Protein AF-A0A2E8GAV3-F1 (afdb_monomer)

pLDDT: mean 82.06, std 11.76, range [41.22, 96.62]

Secondary structure (DSSP, 8-state):
----HHHHHHHHHHHHHHHHHHHHHHHHH--HHHHHHHHHHHHHHHH-EEEEEEEEEEEETTEEEEEEEEEEE-TTTSTT---S--PPEEEEEEEEEEEE-HHHHHTT-EEEEEEEEETTEEEEEEEEEEEETTEEEEEEEEEEEEEEHHHHIIIIITT-TT---EEEEEEEEEEEEEEESS-GGG-EEEEEEEEEEEEEE-TTS--EEEEEEEEEEEE-TTS-EEEEEEEEEEGGG-EEEEEEEEEE--SSTTT-EEEEEEEEEE-HHHHHH-GGGGGT--STT--EEEEEEEETTEEEEEETTEE----

Sequence (311 aa):
MTWSLASLWRWGAYAFYAILIFGICVYVTFPSPQFHAWLIAEADRRFGVQIEAQALQSHTPLRFAIDKVTLSIDPARVPFSRMDTGSIRVVPIEHLSLELHSWPLLLGQYVLSTDINVFGGGVRGTLTAEKDGGQWRYHVDGESENIDLQSLEKGILASRAGGQVLTSGIGAIRFDLTWIGKDGRSGAGTVSVSLGDAIVNLSGLPSVAISELSANLTRDQQGWWRTDDLRVAGENDGFAATGQGRFLLDESLLSSMVNLSVSVTINDAVKRQYPQLEVFMPNIGEPVRLTVTGTLGRPIILINGVPILAS

Foldseek 3Di:
DDDPPVVVVVVVVVVVVVVVVVVVCCFVPQPLVVVVVVVQVVCCQPAVWRKDAPDWDDPGSFKIKGAFIWTWHQLVRHPLRPDVDRDTAIFTWGMWMKGWDPPVVVVQKTKIWIWTHGQNKIKTKIWIWHDDPNWIKIKIWIKIWFHFVQRVCVRPVVPDDPWDFRKGFGKMKTWIWMDIHDDSLQIWTKMKIWTAQIWTDTVPDDIFTWRIWIWIWTADRVSKTKTQFTWIATPPSQKIKGWIWIWRDGSDLQQIWIWIKMWMAGAPVNCVVCVVCCVLPVDHRHTWIWIWTGGPNDIFIDINNHTPDDD

Nearest PDB structures (foldseek):
  8iox-assembly5_I  TM=1.778E-01  e=6.819E-01  Escherichia coli
  5o68-assembly1_B  TM=2.468E-01  e=3.092E+00  Pseudomonas sp. UK4
  5o68-assembly4_J  TM=1.598E-01  e=9.371E+00  Pseudomonas sp. UK4
  5o68-assembly3_G  TM=1.338E-01  e=4.867E+00  Pseudomonas sp. UK4

Mean predicted aligned error: 9.99 Å

Structure (mmCIF, N/CA/C/O backbone):
data_AF-A0A2E8GAV3-F1
#
_entry.id   AF-A0A2E8GAV3-F1
#
loop_
_atom_site.group_PDB
_atom_site.id
_atom_site.type_symbol
_atom_site.label_atom_id
_atom_site.label_alt_id
_atom_site.label_comp_id
_atom_site.label_asym_id
_atom_site.label_entity_id
_atom_site.label_seq_id
_atom_site.pdbx_PDB_ins_code
_atom_site.Cartn_x
_atom_site.Cartn_y
_atom_site.Cartn_z
_atom_site.occupancy
_atom_site.B_iso_or_equiv
_atom_site.auth_seq_id
_atom_site.auth_comp_id
_atom_site.auth_asym_id
_atom_site.auth_atom_id
_atom_site.pdbx_PDB_model_num
ATOM 1 N N . MET A 1 1 ? 5.726 12.396 -63.185 1.00 51.03 1 MET A N 1
ATOM 2 C CA . MET A 1 1 ? 6.642 11.383 -62.616 1.00 51.03 1 MET A CA 1
ATOM 3 C C . MET A 1 1 ? 5.868 10.532 -61.619 1.00 51.03 1 MET A C 1
ATOM 5 O O . MET A 1 1 ? 5.718 10.927 -60.472 1.00 51.03 1 MET A O 1
ATOM 9 N N . THR A 1 2 ? 5.310 9.408 -62.061 1.00 57.25 2 THR A N 1
ATOM 10 C CA . THR A 1 2 ? 4.648 8.434 -61.182 1.00 57.25 2 THR A CA 1
ATOM 11 C C . THR A 1 2 ? 5.716 7.497 -60.633 1.00 57.25 2 THR A C 1
ATOM 13 O O . THR A 1 2 ? 6.251 6.669 -61.370 1.00 57.25 2 THR A O 1
ATOM 16 N N . TRP A 1 3 ? 6.081 7.661 -59.363 1.00 55.78 3 TRP A N 1
ATOM 17 C CA . TRP A 1 3 ? 6.941 6.696 -58.681 1.00 55.78 3 TRP A CA 1
ATOM 18 C C . TRP A 1 3 ? 6.225 5.344 -58.689 1.00 55.78 3 TRP A C 1
ATOM 20 O O . TRP A 1 3 ? 5.062 5.258 -58.296 1.00 55.78 3 TRP A O 1
ATOM 30 N N . SER A 1 4 ? 6.876 4.294 -59.197 1.00 74.44 4 SER A N 1
ATOM 31 C CA . SER A 1 4 ? 6.262 2.967 -59.223 1.00 74.44 4 SER A CA 1
ATOM 32 C C . SER A 1 4 ? 6.049 2.494 -57.783 1.00 74.44 4 SER A C 1
ATOM 34 O O . SER A 1 4 ? 6.956 2.605 -56.955 1.00 74.44 4 SER A O 1
ATOM 36 N N . LEU A 1 5 ? 4.869 1.954 -57.472 1.00 74.94 5 LEU A N 1
ATOM 37 C CA . LEU A 1 5 ? 4.543 1.370 -56.159 1.00 74.94 5 LEU A CA 1
ATOM 38 C C . LEU A 1 5 ? 5.621 0.385 -55.662 1.00 74.94 5 LEU A C 1
ATOM 40 O O . LEU A 1 5 ? 5.910 0.316 -54.471 1.00 74.94 5 LEU A O 1
ATOM 44 N N . ALA A 1 6 ? 6.289 -0.309 -56.588 1.00 74.75 6 ALA A N 1
ATOM 45 C CA . ALA A 1 6 ? 7.405 -1.205 -56.298 1.00 74.75 6 ALA A CA 1
ATOM 46 C C . ALA A 1 6 ? 8.638 -0.502 -55.694 1.00 74.75 6 ALA A C 1
ATOM 48 O O . ALA A 1 6 ? 9.354 -1.094 -54.888 1.00 74.75 6 ALA A O 1
ATOM 49 N N . SER A 1 7 ? 8.906 0.753 -56.067 1.00 77.69 7 SER A N 1
ATOM 50 C CA . SER A 1 7 ? 10.028 1.526 -55.521 1.00 77.69 7 SER A CA 1
ATOM 51 C C . SER A 1 7 ? 9.779 1.935 -54.066 1.00 77.69 7 SER A C 1
ATOM 53 O O . SER A 1 7 ? 10.651 1.739 -53.223 1.00 77.69 7 SER A O 1
ATOM 55 N N . LEU A 1 8 ? 8.565 2.401 -53.750 1.00 78.88 8 LEU A N 1
ATOM 56 C CA . LEU A 1 8 ? 8.140 2.738 -52.387 1.00 78.88 8 LEU A CA 1
ATOM 57 C C . LEU A 1 8 ? 8.218 1.525 -51.451 1.00 78.88 8 LEU A C 1
ATOM 59 O O . LEU A 1 8 ? 8.755 1.637 -50.352 1.00 78.88 8 LEU A O 1
ATOM 63 N N . TRP A 1 9 ? 7.764 0.353 -51.908 1.00 84.25 9 TRP A N 1
ATOM 64 C CA . TRP A 1 9 ? 7.835 -0.882 -51.120 1.00 84.25 9 TRP A CA 1
ATOM 65 C C . TRP A 1 9 ? 9.274 -1.287 -50.779 1.00 84.25 9 TRP A C 1
ATOM 67 O O . TRP A 1 9 ? 9.565 -1.666 -49.647 1.00 84.25 9 TRP A O 1
ATOM 77 N N . ARG A 1 10 ? 10.202 -1.156 -51.736 1.00 83.00 10 ARG A N 1
ATOM 78 C CA . ARG A 1 10 ? 11.626 -1.450 -51.509 1.00 83.00 10 ARG A CA 1
ATOM 79 C C . ARG A 1 10 ? 12.235 -0.525 -50.460 1.00 83.00 10 ARG A C 1
ATOM 81 O O . ARG A 1 10 ? 12.923 -1.010 -49.570 1.00 83.00 10 ARG A O 1
ATOM 88 N N . TRP A 1 11 ? 11.966 0.778 -50.533 1.00 87.00 11 TRP A N 1
ATOM 89 C CA . TRP A 1 11 ? 12.444 1.733 -49.528 1.00 87.00 11 TRP A CA 1
ATOM 90 C C . TRP A 1 11 ? 11.850 1.462 -48.144 1.00 87.00 11 TRP A C 1
ATOM 92 O O . TRP A 1 11 ? 12.586 1.495 -47.162 1.00 87.00 11 TRP A O 1
ATOM 102 N N . GLY A 1 12 ? 10.564 1.106 -48.071 1.00 84.62 12 GLY A N 1
ATOM 103 C CA . GLY A 1 12 ? 9.930 0.662 -46.827 1.00 84.62 12 GLY A CA 1
ATOM 104 C C . GLY A 1 12 ? 10.599 -0.583 -46.237 1.00 84.62 12 GLY A C 1
ATOM 105 O O . GLY A 1 12 ? 10.916 -0.605 -45.051 1.00 84.62 12 GLY A O 1
ATOM 106 N N . ALA A 1 13 ? 10.899 -1.585 -47.069 1.00 85.00 13 ALA A N 1
ATOM 107 C CA . ALA A 1 13 ? 11.589 -2.800 -46.640 1.00 85.00 13 ALA A CA 1
ATOM 108 C C . ALA A 1 13 ? 13.023 -2.526 -46.152 1.00 85.00 13 ALA A C 1
ATOM 110 O O . ALA A 1 13 ? 13.428 -3.064 -45.123 1.00 85.00 13 ALA A O 1
ATOM 111 N N . TYR A 1 14 ? 13.782 -1.661 -46.837 1.00 88.06 14 TYR A N 1
ATOM 112 C CA . TYR A 1 14 ? 15.121 -1.264 -46.387 1.00 88.06 14 TYR A CA 1
ATOM 113 C C . TYR A 1 14 ? 15.084 -0.472 -45.079 1.00 88.06 14 TYR A C 1
ATOM 115 O O . TYR A 1 14 ? 15.908 -0.726 -44.204 1.00 88.06 14 TYR A O 1
ATOM 123 N N . ALA A 1 15 ? 14.129 0.448 -44.921 1.00 84.06 15 ALA A N 1
ATOM 124 C CA . ALA A 1 15 ? 13.953 1.195 -43.680 1.00 84.06 15 ALA A CA 1
ATOM 125 C C . ALA A 1 15 ? 13.596 0.260 -42.514 1.00 84.06 15 ALA A C 1
ATOM 127 O O . ALA A 1 15 ? 14.222 0.331 -41.460 1.00 84.06 15 ALA A O 1
ATOM 128 N N . PHE A 1 16 ? 12.659 -0.671 -42.722 1.00 85.69 16 PHE A N 1
ATOM 129 C CA . PHE A 1 16 ? 12.296 -1.678 -41.724 1.00 85.69 16 PHE A CA 1
ATOM 130 C C . PHE A 1 16 ? 13.486 -2.570 -41.346 1.00 85.69 16 PHE A C 1
ATOM 132 O O . PHE A 1 16 ? 13.760 -2.770 -40.165 1.00 85.69 16 PHE A O 1
ATOM 139 N N . TYR A 1 17 ? 14.241 -3.054 -42.335 1.00 88.50 17 TYR A N 1
ATOM 140 C CA . TYR A 1 17 ? 15.439 -3.860 -42.107 1.00 88.50 17 TYR A CA 1
ATOM 141 C C . TYR A 1 17 ? 16.523 -3.093 -41.339 1.00 88.50 17 TYR A C 1
ATOM 143 O O . TYR A 1 17 ? 17.114 -3.633 -40.406 1.00 88.50 17 TYR A O 1
ATOM 151 N N . ALA A 1 18 ? 16.758 -1.825 -41.685 1.00 86.56 18 ALA A N 1
ATOM 152 C CA . ALA A 1 18 ? 17.712 -0.972 -40.983 1.00 86.56 18 ALA A CA 1
ATOM 153 C C . ALA A 1 18 ? 17.301 -0.745 -39.520 1.00 86.56 18 ALA A C 1
ATOM 155 O O . ALA A 1 18 ? 18.145 -0.859 -38.634 1.00 86.56 18 ALA A O 1
ATOM 156 N N . ILE A 1 19 ? 16.013 -0.492 -39.259 1.00 87.19 19 ILE A N 1
ATOM 157 C CA . ILE A 1 19 ? 15.466 -0.367 -37.898 1.00 87.19 19 ILE A CA 1
ATOM 158 C C . ILE A 1 19 ? 15.651 -1.677 -37.122 1.00 87.19 19 ILE A C 1
ATOM 160 O O . ILE A 1 19 ? 16.064 -1.648 -35.965 1.00 87.19 19 ILE A O 1
ATOM 164 N N . LEU A 1 20 ? 15.401 -2.825 -37.757 1.00 88.88 20 LEU A N 1
ATOM 165 C CA . LEU A 1 20 ? 15.541 -4.140 -37.133 1.00 88.88 20 LEU A CA 1
ATOM 166 C C . LEU A 1 20 ? 17.003 -4.461 -36.786 1.00 88.88 20 LEU A C 1
ATOM 168 O O . LEU A 1 20 ? 17.279 -4.857 -35.656 1.00 88.88 20 LEU A O 1
ATOM 172 N N . ILE A 1 21 ? 17.949 -4.230 -37.705 1.00 89.31 21 ILE A N 1
ATOM 173 C CA . ILE A 1 21 ? 19.387 -4.378 -37.416 1.00 89.31 21 ILE A CA 1
ATOM 174 C C . ILE A 1 21 ? 19.811 -3.430 -36.307 1.00 89.31 21 ILE A C 1
ATOM 176 O O . ILE A 1 21 ? 20.510 -3.848 -35.390 1.00 89.31 21 ILE A O 1
ATOM 180 N N . PHE A 1 22 ? 19.409 -2.162 -36.386 1.00 84.31 22 PHE A N 1
ATOM 181 C CA . PHE A 1 22 ? 19.740 -1.179 -35.365 1.00 84.31 22 PHE A CA 1
ATOM 182 C C . PHE A 1 22 ? 19.237 -1.634 -33.990 1.00 84.31 22 PHE A C 1
ATOM 184 O O . PHE A 1 22 ? 20.008 -1.628 -33.034 1.00 84.31 22 PHE A O 1
ATOM 191 N N . GLY A 1 23 ? 17.995 -2.119 -33.906 1.00 80.44 23 GLY A N 1
ATOM 192 C CA . GLY A 1 23 ? 17.421 -2.681 -32.684 1.00 80.44 23 GLY A CA 1
ATOM 193 C C . GLY A 1 23 ? 18.209 -3.876 -32.144 1.00 80.44 23 GLY A C 1
ATOM 194 O O . GLY A 1 23 ? 18.511 -3.910 -30.954 1.00 80.44 23 GLY A O 1
ATOM 195 N N . ILE A 1 24 ? 18.609 -4.817 -33.007 1.00 84.00 24 ILE A N 1
ATOM 196 C CA . ILE A 1 24 ? 19.441 -5.969 -32.615 1.00 84.00 24 ILE A CA 1
ATOM 197 C C . ILE A 1 24 ? 20.819 -5.509 -32.129 1.00 84.00 24 ILE A C 1
ATOM 199 O O . ILE A 1 24 ? 21.284 -5.966 -31.089 1.00 84.00 24 ILE A O 1
ATOM 203 N N . CYS A 1 25 ? 21.471 -4.594 -32.846 1.00 85.31 25 CYS A N 1
ATOM 204 C CA . CYS A 1 25 ? 22.771 -4.059 -32.454 1.00 85.31 25 CYS A CA 1
ATOM 205 C C . CYS A 1 25 ? 22.691 -3.365 -31.096 1.00 85.31 25 CYS A C 1
ATOM 207 O O . CYS A 1 25 ? 23.511 -3.651 -30.229 1.00 85.31 25 CYS A O 1
ATOM 209 N N . VAL A 1 26 ? 21.692 -2.504 -30.879 1.00 81.00 26 VAL A N 1
ATOM 210 C CA . VAL A 1 26 ? 21.465 -1.860 -29.580 1.00 81.00 26 VAL A CA 1
ATOM 211 C C . VAL A 1 26 ? 21.225 -2.913 -28.503 1.00 81.00 26 VAL A C 1
ATOM 213 O O . VAL A 1 26 ? 21.877 -2.852 -27.472 1.00 81.00 26 VAL A O 1
ATOM 216 N N . TYR A 1 27 ? 20.376 -3.914 -28.749 1.00 79.44 27 TYR A N 1
ATOM 217 C CA . TYR A 1 27 ? 20.083 -4.984 -27.791 1.00 79.44 27 TYR A CA 1
ATOM 218 C C . TYR A 1 27 ? 21.333 -5.780 -27.383 1.00 79.44 27 TYR A C 1
ATOM 220 O O . TYR A 1 27 ? 21.568 -5.992 -26.198 1.00 79.44 27 TYR A O 1
ATOM 228 N N . VAL A 1 2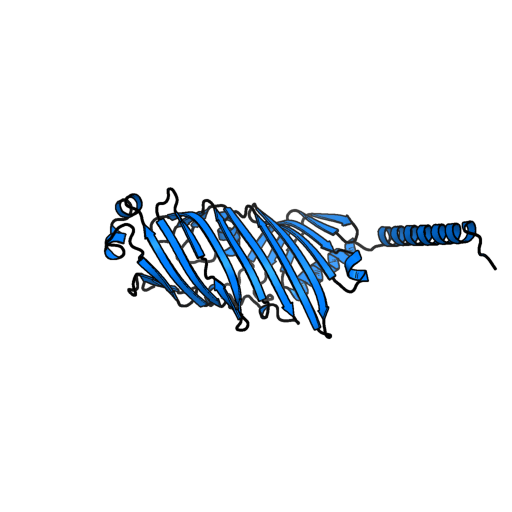8 ? 22.153 -6.193 -28.354 1.00 82.00 28 VAL A N 1
ATOM 229 C CA . VAL A 1 28 ? 23.359 -7.008 -28.116 1.00 82.00 28 VAL A CA 1
ATOM 230 C C . VAL A 1 28 ? 24.481 -6.190 -27.480 1.00 82.00 28 VAL A C 1
ATOM 232 O O . VAL A 1 28 ? 25.250 -6.716 -26.680 1.00 82.00 28 VAL A O 1
ATOM 235 N N . THR A 1 29 ? 24.597 -4.910 -27.835 1.00 82.94 29 THR A N 1
ATOM 236 C CA . THR A 1 29 ? 25.659 -4.032 -27.319 1.00 82.94 29 THR A CA 1
ATOM 237 C C . THR A 1 29 ? 25.262 -3.291 -26.046 1.00 82.94 29 THR A C 1
ATOM 239 O O . THR A 1 29 ? 26.103 -2.604 -25.463 1.00 82.94 29 THR A O 1
ATOM 242 N N . PHE A 1 30 ? 24.009 -3.418 -25.591 1.00 79.19 30 PHE A N 1
ATOM 243 C CA . PHE A 1 30 ? 23.534 -2.705 -24.415 1.00 79.19 30 PHE A CA 1
ATOM 244 C C . PHE A 1 30 ? 24.293 -3.180 -23.169 1.00 79.19 30 PHE A C 1
ATOM 246 O O . PHE A 1 30 ? 24.262 -4.372 -22.846 1.00 79.19 30 PHE A O 1
ATOM 253 N N . PRO A 1 31 ? 24.944 -2.275 -22.418 1.00 82.69 31 PRO A N 1
ATOM 254 C CA . PRO A 1 31 ? 25.723 -2.636 -21.242 1.00 82.69 31 PRO A CA 1
ATOM 255 C C . PRO A 1 31 ? 24.815 -2.891 -20.025 1.00 82.69 31 PRO A C 1
ATOM 257 O O . PRO A 1 31 ? 24.917 -2.220 -18.997 1.00 82.69 31 PRO A O 1
ATOM 260 N N . SER A 1 32 ? 23.921 -3.880 -20.132 1.00 78.44 32 SER A N 1
ATOM 261 C CA . SER A 1 32 ? 22.914 -4.217 -19.115 1.00 78.44 32 SER A CA 1
ATOM 262 C C . SER A 1 32 ? 23.508 -4.370 -17.703 1.00 78.44 32 SER A C 1
ATOM 264 O O . SER A 1 32 ? 22.991 -3.723 -16.792 1.00 78.44 32 SER A O 1
ATOM 266 N N . PRO A 1 33 ? 24.634 -5.087 -17.485 1.00 79.44 33 PRO A N 1
ATOM 267 C CA . PRO A 1 33 ? 25.204 -5.220 -16.141 1.00 79.44 33 PRO A CA 1
ATOM 268 C C . PRO A 1 33 ? 25.643 -3.885 -15.523 1.00 79.44 33 PRO A C 1
ATOM 270 O O . PRO A 1 33 ? 25.454 -3.658 -14.331 1.00 79.44 33 PRO A O 1
ATOM 273 N N . GLN A 1 34 ? 26.208 -2.983 -16.331 1.00 82.81 34 GLN A N 1
ATOM 274 C CA . GLN A 1 34 ? 26.691 -1.677 -15.869 1.00 82.81 34 GLN A CA 1
ATOM 275 C C . GLN A 1 34 ?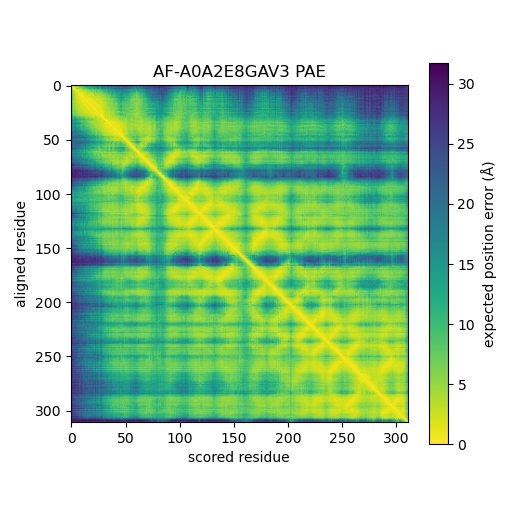 25.519 -0.738 -15.576 1.00 82.81 34 GLN A C 1
ATOM 277 O O . GLN A 1 34 ? 25.543 -0.023 -14.576 1.00 82.81 34 GLN A O 1
ATOM 282 N N . PHE A 1 35 ? 24.475 -0.781 -16.410 1.00 81.19 35 PHE A N 1
ATOM 283 C CA . PHE A 1 35 ? 23.241 -0.038 -16.180 1.00 81.19 35 PHE A CA 1
ATOM 284 C C . PHE A 1 35 ? 22.546 -0.486 -14.886 1.00 81.19 35 PHE A C 1
ATOM 286 O O . PHE A 1 35 ? 22.163 0.359 -14.080 1.00 81.19 35 PHE A O 1
ATOM 293 N N . HIS A 1 36 ? 22.453 -1.796 -14.634 1.00 80.19 36 HIS A N 1
ATOM 294 C CA . HIS A 1 36 ? 21.849 -2.326 -13.406 1.00 80.19 36 HIS A CA 1
ATOM 295 C C . HIS A 1 36 ? 22.658 -1.953 -12.158 1.00 80.19 36 HIS A C 1
ATOM 297 O O . HIS A 1 36 ? 22.083 -1.496 -11.173 1.00 80.19 36 HIS A O 1
ATOM 303 N N . ALA A 1 37 ? 23.989 -2.077 -12.208 1.00 81.38 37 ALA A N 1
ATOM 304 C CA . ALA A 1 37 ? 24.858 -1.661 -11.107 1.00 81.38 37 ALA A CA 1
ATOM 305 C C . ALA A 1 37 ? 24.733 -0.157 -10.815 1.00 81.38 37 ALA A C 1
ATOM 307 O O . ALA A 1 37 ? 24.650 0.246 -9.655 1.00 81.38 37 ALA A O 1
ATOM 308 N N . TRP A 1 38 ? 24.665 0.672 -11.862 1.00 84.25 38 TRP A N 1
ATOM 309 C CA . TRP A 1 38 ? 24.420 2.105 -11.723 1.00 84.25 38 TRP A CA 1
ATOM 310 C C . TRP A 1 38 ? 23.051 2.396 -11.100 1.00 84.25 38 TRP A C 1
ATOM 312 O O . TRP A 1 38 ? 22.959 3.254 -10.229 1.00 84.25 38 TRP A O 1
ATOM 322 N N . LEU A 1 39 ? 22.003 1.670 -11.495 1.00 80.31 39 LEU A N 1
ATOM 323 C CA . LEU A 1 39 ? 20.649 1.865 -10.978 1.00 80.31 39 LEU A CA 1
ATOM 324 C C . LEU A 1 39 ? 20.546 1.489 -9.493 1.00 80.31 39 LEU A C 1
ATOM 326 O O . LEU A 1 39 ? 19.964 2.245 -8.719 1.00 80.31 39 LEU A O 1
ATOM 330 N N . ILE A 1 40 ? 21.179 0.386 -9.077 1.00 80.62 40 ILE A N 1
ATOM 331 C CA . ILE A 1 40 ? 21.288 -0.006 -7.662 1.00 80.62 40 ILE A CA 1
ATOM 332 C C . ILE A 1 40 ? 22.066 1.053 -6.866 1.00 80.62 40 ILE A C 1
ATOM 334 O O . ILE A 1 40 ? 21.608 1.491 -5.812 1.00 80.62 40 ILE A O 1
ATOM 338 N N . ALA A 1 41 ? 23.208 1.516 -7.382 1.00 83.38 41 ALA A N 1
ATOM 339 C CA . ALA A 1 41 ? 24.015 2.541 -6.720 1.00 83.38 41 ALA A CA 1
ATOM 340 C C . ALA A 1 41 ? 23.290 3.895 -6.625 1.00 83.38 41 ALA A C 1
ATOM 342 O O . ALA A 1 41 ? 23.411 4.601 -5.625 1.00 83.38 41 ALA A O 1
ATOM 343 N N . GLU A 1 42 ? 22.522 4.273 -7.648 1.00 80.31 42 GLU A N 1
ATOM 344 C CA . GLU A 1 42 ? 21.727 5.500 -7.634 1.00 80.31 42 GLU A CA 1
ATOM 345 C C . GLU A 1 42 ? 20.542 5.384 -6.666 1.00 80.31 42 GLU A C 1
ATOM 347 O O . GLU A 1 42 ? 20.210 6.372 -6.005 1.00 80.31 42 GLU A O 1
ATOM 352 N N . ALA A 1 43 ? 19.942 4.195 -6.535 1.00 75.50 43 ALA A N 1
ATOM 353 C CA . ALA A 1 43 ? 18.910 3.932 -5.540 1.00 75.50 43 ALA A CA 1
ATOM 354 C C . ALA A 1 43 ? 19.457 4.068 -4.108 1.00 75.50 43 ALA A C 1
ATOM 356 O O . ALA A 1 43 ? 18.866 4.793 -3.305 1.00 75.50 43 ALA A O 1
ATOM 357 N N . ASP A 1 44 ? 20.621 3.481 -3.814 1.00 77.88 44 ASP A N 1
ATOM 358 C CA . ASP A 1 44 ? 21.310 3.652 -2.526 1.00 77.88 44 ASP A CA 1
ATOM 359 C C . ASP A 1 44 ? 21.648 5.129 -2.268 1.00 77.88 44 ASP A C 1
ATOM 361 O O . ASP A 1 44 ? 21.295 5.696 -1.233 1.00 77.88 44 ASP A O 1
ATOM 365 N N . ARG A 1 45 ? 22.228 5.816 -3.261 1.00 77.69 45 ARG A N 1
ATOM 366 C CA . ARG A 1 45 ? 22.622 7.226 -3.135 1.00 77.69 45 ARG A CA 1
ATOM 367 C C . ARG A 1 45 ? 21.443 8.169 -2.889 1.00 77.69 45 ARG A C 1
ATOM 369 O O . ARG A 1 45 ? 21.596 9.136 -2.144 1.00 77.69 45 ARG A O 1
ATOM 376 N N . ARG A 1 46 ? 20.303 7.958 -3.557 1.00 70.44 46 ARG A N 1
ATOM 377 C CA . ARG A 1 46 ? 19.145 8.870 -3.473 1.00 70.44 46 ARG A CA 1
ATOM 378 C C . ARG A 1 46 ? 18.179 8.535 -2.355 1.00 70.44 46 ARG A C 1
ATOM 380 O O . ARG A 1 46 ? 17.60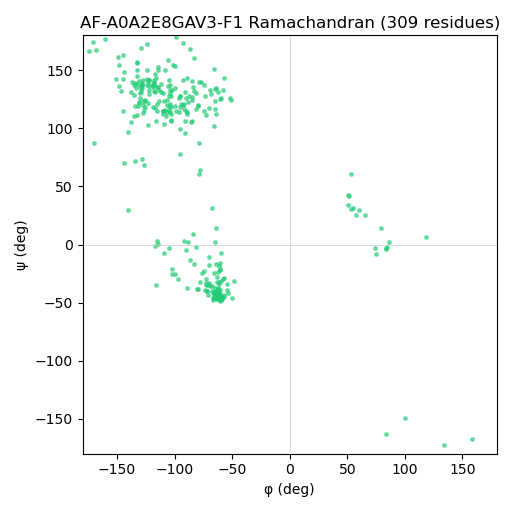4 9.456 -1.781 1.00 70.44 46 ARG A O 1
ATOM 387 N N . PHE A 1 47 ? 17.962 7.251 -2.098 1.00 67.00 47 PHE A N 1
ATOM 388 C CA . PHE A 1 47 ? 16.930 6.792 -1.176 1.00 67.00 47 PHE A CA 1
ATOM 389 C C . PHE A 1 47 ? 17.503 6.223 0.122 1.00 67.00 47 PHE A C 1
ATOM 391 O O . PHE A 1 47 ? 16.725 5.950 1.028 1.00 67.00 47 PHE A O 1
ATOM 398 N N . GLY A 1 48 ? 18.828 6.063 0.242 1.00 67.12 48 GLY A N 1
ATOM 399 C CA . GLY A 1 48 ? 19.463 5.458 1.418 1.00 67.12 48 GLY A CA 1
ATOM 400 C C . GLY A 1 48 ? 19.104 3.981 1.593 1.00 67.12 48 GLY A C 1
ATOM 401 O O . GLY A 1 48 ? 19.081 3.482 2.718 1.00 67.12 48 GLY A O 1
ATOM 402 N N . VAL A 1 49 ? 18.753 3.313 0.489 1.00 74.06 49 VAL A N 1
ATOM 403 C CA . VAL A 1 49 ? 18.340 1.909 0.459 1.00 74.06 49 VAL A CA 1
ATOM 404 C C . VAL A 1 49 ? 19.499 1.074 -0.067 1.00 74.06 49 VAL A C 1
ATOM 406 O O . VAL A 1 49 ? 19.790 1.084 -1.262 1.00 74.06 49 VAL A O 1
ATOM 409 N N . GLN A 1 50 ? 20.134 0.318 0.822 1.00 79.56 50 GLN A N 1
ATOM 410 C CA . GLN A 1 50 ? 21.137 -0.665 0.440 1.00 79.56 50 GLN A CA 1
ATOM 411 C C . GLN A 1 50 ? 20.428 -1.926 -0.053 1.00 79.56 50 GLN A C 1
ATOM 413 O O . GLN A 1 50 ? 19.659 -2.548 0.680 1.00 79.56 50 GLN A O 1
ATOM 418 N N . ILE A 1 51 ? 20.674 -2.281 -1.312 1.00 79.38 51 ILE A N 1
ATOM 419 C CA . ILE A 1 51 ? 20.103 -3.463 -1.960 1.00 79.38 51 ILE A CA 1
ATOM 420 C C . ILE A 1 51 ? 21.193 -4.532 -2.016 1.00 79.38 51 ILE A C 1
ATOM 422 O O . ILE A 1 51 ? 22.114 -4.440 -2.829 1.00 79.38 51 ILE A O 1
ATOM 426 N N . GLU A 1 52 ? 21.088 -5.557 -1.174 1.00 79.38 52 GLU A N 1
ATOM 427 C CA . GLU A 1 52 ? 21.933 -6.747 -1.287 1.00 79.38 52 GLU A CA 1
ATOM 428 C C . GLU A 1 52 ? 21.227 -7.779 -2.173 1.00 79.38 52 GLU A C 1
ATOM 430 O O . GLU A 1 52 ? 20.232 -8.394 -1.784 1.00 79.38 52 GLU A O 1
ATOM 435 N N . ALA A 1 53 ? 21.727 -7.932 -3.400 1.00 73.94 53 ALA A N 1
ATOM 436 C CA . ALA A 1 53 ? 21.199 -8.861 -4.392 1.00 73.94 53 ALA A CA 1
ATOM 437 C C . ALA A 1 53 ? 21.964 -10.192 -4.349 1.00 73.94 53 ALA A C 1
ATOM 439 O O . ALA A 1 53 ? 23.170 -10.217 -4.596 1.00 73.94 53 ALA A O 1
ATOM 440 N N . GLN A 1 54 ? 21.270 -11.306 -4.092 1.00 70.50 54 GLN A N 1
ATOM 441 C CA . GLN A 1 54 ? 21.880 -12.643 -4.158 1.00 70.50 54 GLN A CA 1
ATOM 442 C C . GLN A 1 54 ? 22.003 -13.157 -5.597 1.00 70.50 54 GLN A C 1
ATOM 444 O O . GLN A 1 54 ? 22.999 -13.789 -5.946 1.00 70.50 54 GLN A O 1
ATOM 449 N N . ALA A 1 55 ? 21.004 -12.881 -6.441 1.00 73.12 55 ALA A N 1
ATOM 450 C CA . ALA A 1 55 ? 20.997 -13.290 -7.840 1.00 73.12 55 ALA A CA 1
ATOM 451 C C . ALA A 1 55 ? 20.311 -12.231 -8.710 1.00 73.12 55 ALA A C 1
ATOM 453 O O . ALA A 1 55 ? 19.112 -11.990 -8.584 1.00 73.12 55 ALA A O 1
ATOM 454 N N . LEU A 1 56 ? 21.078 -11.608 -9.608 1.00 76.75 56 LEU A N 1
ATOM 455 C CA . LEU A 1 56 ? 20.553 -10.681 -10.605 1.00 76.75 56 LEU A CA 1
ATOM 456 C C . LEU A 1 56 ? 20.168 -11.469 -11.862 1.00 76.75 56 LEU A C 1
ATOM 458 O O . LEU A 1 56 ? 21.037 -12.012 -12.546 1.00 76.75 56 LEU A O 1
ATOM 462 N N . GLN A 1 57 ? 18.881 -11.509 -12.186 1.00 77.00 57 GLN A N 1
ATOM 463 C CA . GLN A 1 57 ? 18.392 -12.038 -13.452 1.00 77.00 57 GLN A CA 1
ATOM 464 C C . GLN A 1 57 ? 18.101 -10.877 -14.407 1.00 77.00 57 GLN A C 1
ATOM 466 O O . GLN A 1 57 ? 17.269 -10.012 -14.138 1.00 77.00 57 GLN A O 1
ATOM 471 N N . SER A 1 58 ? 18.794 -10.843 -15.543 1.00 71.88 58 SER A N 1
ATOM 472 C CA . SER A 1 58 ? 18.496 -9.907 -16.631 1.00 71.88 58 SER A CA 1
ATOM 473 C C . SER A 1 58 ? 17.851 -10.687 -17.765 1.00 71.88 58 SER A C 1
ATOM 475 O O . SER A 1 58 ? 18.496 -11.553 -18.357 1.00 71.88 58 SER A O 1
ATOM 477 N N . HIS A 1 59 ? 16.577 -10.408 -18.039 1.00 69.25 59 HIS A N 1
ATOM 478 C CA . HIS A 1 59 ? 15.835 -11.064 -19.122 1.00 69.25 59 HIS A CA 1
ATOM 479 C C . HIS A 1 59 ? 15.820 -10.205 -20.390 1.00 69.25 59 HIS A C 1
ATOM 481 O O . HIS A 1 59 ? 15.795 -10.741 -21.495 1.00 69.25 59 HIS A O 1
ATOM 487 N N . THR A 1 60 ? 15.874 -8.876 -20.249 1.00 73.06 60 THR A N 1
ATOM 488 C CA . THR A 1 60 ? 15.952 -7.905 -21.353 1.00 73.06 60 THR A CA 1
ATOM 489 C C . THR A 1 60 ? 16.744 -6.668 -20.892 1.00 73.06 60 THR A C 1
ATOM 491 O O . THR A 1 60 ? 16.868 -6.442 -19.690 1.00 73.06 60 THR A O 1
ATOM 494 N N . PRO A 1 61 ? 17.270 -5.813 -21.793 1.00 72.19 61 PRO A N 1
ATOM 495 C CA . PRO A 1 61 ? 18.053 -4.633 -21.399 1.00 72.19 61 PRO A CA 1
ATOM 496 C C . PRO A 1 61 ? 17.287 -3.618 -20.536 1.00 72.19 61 PRO A C 1
ATOM 498 O O . PRO A 1 61 ? 17.908 -2.756 -19.923 1.00 72.19 61 PRO A O 1
ATOM 501 N N . LEU A 1 62 ? 15.955 -3.704 -20.498 1.00 82.06 62 LEU A N 1
ATOM 502 C CA . LEU A 1 62 ? 15.082 -2.778 -19.776 1.00 82.06 62 LEU A CA 1
ATOM 503 C C . LEU A 1 62 ? 14.292 -3.448 -18.648 1.00 82.06 62 LEU A C 1
ATOM 505 O O . LEU A 1 62 ? 13.551 -2.764 -17.946 1.00 82.06 62 LEU A O 1
ATOM 509 N N . ARG A 1 63 ? 14.451 -4.763 -18.467 1.00 84.50 63 ARG A N 1
ATOM 510 C CA . ARG A 1 63 ? 13.829 -5.518 -17.386 1.00 84.50 63 ARG A CA 1
ATOM 511 C C . ARG A 1 63 ? 14.894 -6.233 -16.582 1.00 84.50 63 ARG A C 1
ATOM 513 O O . ARG A 1 63 ? 15.603 -7.097 -17.101 1.00 84.50 63 ARG A O 1
ATOM 520 N N . PHE A 1 64 ? 14.929 -5.939 -15.293 1.00 85.75 64 PHE A N 1
ATOM 521 C CA . PHE A 1 64 ? 15.747 -6.684 -14.354 1.00 85.75 64 PHE A CA 1
ATOM 522 C C . PHE A 1 64 ? 14.878 -7.267 -13.254 1.00 85.75 64 PHE A C 1
ATOM 524 O O . PHE A 1 64 ? 13.926 -6.641 -12.793 1.00 85.75 64 PHE A O 1
ATOM 531 N N . ALA A 1 65 ? 15.218 -8.485 -12.862 1.00 86.88 65 ALA A N 1
ATOM 532 C CA . ALA A 1 65 ? 14.605 -9.182 -11.756 1.00 86.88 65 ALA A CA 1
ATOM 533 C C . ALA A 1 65 ? 15.691 -9.591 -10.766 1.00 86.88 65 ALA A C 1
ATOM 535 O O . ALA A 1 65 ? 16.808 -9.946 -11.150 1.00 86.88 65 ALA A O 1
ATOM 536 N N . ILE A 1 66 ? 15.376 -9.514 -9.484 1.00 86.56 66 ILE A N 1
ATOM 537 C CA . ILE A 1 66 ? 16.275 -9.905 -8.415 1.00 86.56 66 ILE A CA 1
ATOM 538 C C . ILE A 1 66 ? 15.504 -10.820 -7.477 1.00 86.56 66 ILE A C 1
ATOM 540 O O . ILE A 1 66 ? 14.474 -10.432 -6.927 1.00 86.56 66 ILE A O 1
ATOM 544 N N . ASP A 1 67 ? 16.015 -12.033 -7.305 1.00 87.50 67 ASP A N 1
ATOM 545 C CA . ASP A 1 67 ? 15.464 -12.991 -6.354 1.00 87.50 67 ASP A CA 1
ATOM 546 C C . ASP A 1 67 ? 16.192 -12.860 -5.018 1.00 87.50 67 ASP A C 1
ATOM 548 O O . ASP A 1 67 ? 17.417 -12.695 -4.984 1.00 87.50 67 ASP A O 1
ATOM 552 N N . LYS A 1 68 ? 15.439 -12.986 -3.919 1.00 85.94 68 LYS A N 1
ATOM 553 C CA . LYS A 1 68 ? 15.949 -12.943 -2.539 1.00 85.94 68 LYS A CA 1
ATOM 554 C C . LYS A 1 68 ? 16.788 -11.692 -2.277 1.00 85.94 68 LYS A C 1
ATOM 556 O O . LYS A 1 68 ? 17.980 -11.765 -1.968 1.00 85.94 68 LYS A O 1
ATOM 561 N N . VAL A 1 69 ? 16.148 -10.540 -2.429 1.00 84.88 69 VAL A N 1
ATOM 562 C CA . VAL A 1 69 ? 16.731 -9.237 -2.119 1.00 84.88 69 VAL A CA 1
ATOM 563 C C . VAL A 1 69 ? 16.579 -8.951 -0.643 1.00 84.88 69 VAL A C 1
ATOM 565 O O . VAL A 1 69 ? 15.500 -9.088 -0.075 1.00 84.88 69 VAL A O 1
ATOM 568 N N . THR A 1 70 ? 17.644 -8.453 -0.042 1.00 84.00 70 THR A N 1
ATOM 569 C CA . THR A 1 70 ? 17.564 -7.853 1.281 1.00 84.00 70 THR A CA 1
ATOM 570 C C . THR A 1 70 ? 17.649 -6.341 1.124 1.00 84.00 70 THR A C 1
ATOM 572 O O . THR A 1 70 ? 18.667 -5.825 0.659 1.00 84.00 70 THR A O 1
ATOM 575 N N . LEU A 1 71 ? 16.577 -5.627 1.481 1.00 82.06 71 LEU A N 1
ATOM 576 C CA . LEU A 1 71 ? 16.601 -4.169 1.559 1.00 82.06 71 LEU A CA 1
ATOM 577 C C . LEU A 1 71 ? 17.007 -3.740 2.962 1.00 82.06 71 LEU A C 1
ATOM 579 O O . LEU A 1 71 ? 16.265 -3.956 3.919 1.00 82.06 71 LEU A O 1
ATOM 583 N N . SER A 1 72 ? 18.158 -3.091 3.067 1.00 79.75 72 SER A N 1
ATOM 584 C CA . SER A 1 72 ? 18.637 -2.474 4.298 1.00 79.75 72 SER A CA 1
ATOM 585 C C . SER A 1 72 ? 18.421 -0.968 4.212 1.00 79.75 72 SER A C 1
ATOM 587 O O . SER A 1 72 ? 19.028 -0.278 3.394 1.00 79.75 72 SER A O 1
ATOM 589 N N . ILE A 1 73 ? 17.521 -0.452 5.041 1.00 73.38 73 ILE A N 1
ATOM 590 C CA . ILE A 1 73 ? 17.192 0.971 5.093 1.00 73.38 73 ILE A CA 1
ATOM 591 C C . ILE A 1 73 ? 17.972 1.587 6.252 1.00 73.38 73 ILE A C 1
ATOM 593 O O . ILE A 1 73 ? 17.724 1.248 7.414 1.00 73.38 73 ILE A O 1
ATOM 597 N N . ASP A 1 74 ? 18.908 2.487 5.936 1.00 69.31 74 ASP A N 1
ATOM 598 C CA . ASP A 1 74 ? 19.651 3.259 6.935 1.00 69.31 74 ASP A CA 1
ATOM 599 C C . ASP A 1 74 ? 18.836 4.504 7.336 1.00 69.31 74 ASP A C 1
ATOM 601 O O . ASP A 1 74 ? 18.757 5.466 6.559 1.00 69.31 74 ASP A O 1
ATOM 605 N N . PRO A 1 75 ? 18.234 4.537 8.542 1.00 63.84 75 PRO A N 1
ATOM 606 C CA . PRO A 1 75 ? 17.408 5.662 8.971 1.00 63.84 75 PRO A CA 1
ATOM 607 C C . PRO A 1 75 ? 18.181 6.989 9.026 1.00 63.84 75 PRO A C 1
ATOM 609 O O . PRO A 1 75 ? 17.563 8.042 8.909 1.00 63.84 75 PRO A O 1
ATOM 612 N N . ALA A 1 76 ? 19.518 6.972 9.136 1.00 62.34 76 ALA A N 1
ATOM 613 C CA . ALA A 1 76 ? 20.330 8.189 9.125 1.00 62.34 76 ALA A CA 1
ATOM 614 C C . ALA A 1 76 ? 20.459 8.824 7.728 1.00 62.34 76 ALA A C 1
ATOM 616 O O . ALA A 1 76 ? 20.739 10.019 7.618 1.00 62.34 76 ALA A O 1
ATOM 617 N N . ARG A 1 77 ? 20.273 8.036 6.660 1.00 60.38 77 ARG A N 1
ATOM 618 C CA . ARG A 1 77 ? 20.399 8.481 5.259 1.00 60.38 77 ARG A CA 1
ATOM 619 C C . ARG A 1 77 ? 19.062 8.709 4.580 1.00 60.38 77 ARG A C 1
ATOM 621 O O . ARG A 1 77 ? 19.008 9.444 3.596 1.00 60.38 77 ARG A O 1
ATOM 628 N N . VAL A 1 78 ? 17.992 8.112 5.096 1.00 58.88 78 VAL A N 1
ATOM 629 C CA . VAL A 1 78 ? 16.648 8.374 4.593 1.00 58.88 78 VAL A CA 1
ATOM 630 C C . VAL A 1 78 ? 16.133 9.669 5.227 1.00 58.88 78 VAL A C 1
ATOM 632 O O . VAL A 1 78 ? 15.914 9.704 6.438 1.00 58.88 78 VAL A O 1
ATOM 635 N N . PRO A 1 79 ? 15.858 10.730 4.443 1.00 50.84 79 PRO A N 1
ATOM 636 C CA . PRO A 1 79 ? 15.394 12.021 4.966 1.00 50.84 79 PRO A CA 1
ATOM 637 C C . PRO A 1 79 ? 14.008 11.965 5.640 1.00 50.84 79 PRO A C 1
ATOM 639 O O . PRO A 1 79 ? 13.501 12.991 6.076 1.00 50.84 79 PRO A O 1
ATOM 642 N N . PHE A 1 80 ? 13.400 10.779 5.727 1.00 52.31 80 PHE A N 1
ATOM 643 C CA . PHE A 1 80 ? 12.048 10.535 6.220 1.00 52.31 80 PHE A CA 1
ATOM 644 C C . PHE A 1 80 ? 11.996 9.710 7.516 1.00 52.31 80 PHE A C 1
ATOM 646 O O . PHE A 1 80 ? 10.905 9.466 8.005 1.00 52.31 80 PHE A O 1
ATOM 653 N N . SER A 1 81 ? 13.133 9.290 8.092 1.00 45.88 81 SER A N 1
ATOM 654 C CA . SER A 1 81 ? 13.157 8.424 9.285 1.00 45.88 81 SER A CA 1
ATOM 655 C C . SER A 1 81 ? 14.017 8.996 10.413 1.00 45.88 81 SER A C 1
ATOM 657 O O . SER A 1 81 ? 15.014 8.405 10.816 1.00 45.88 81 SER A O 1
ATOM 659 N N . ARG A 1 82 ? 13.592 10.109 11.025 1.00 48.12 82 ARG A N 1
ATOM 660 C CA . ARG A 1 82 ? 14.014 10.428 12.404 1.00 48.12 82 ARG A CA 1
ATOM 661 C C . ARG A 1 82 ? 13.203 9.590 13.397 1.00 48.12 82 ARG A C 1
ATOM 663 O O . ARG A 1 82 ? 12.404 10.113 14.166 1.00 48.12 82 ARG A O 1
ATOM 670 N N . MET A 1 83 ? 13.362 8.270 13.343 1.00 52.16 83 MET A N 1
ATOM 671 C CA . MET A 1 83 ? 12.944 7.402 14.444 1.00 52.16 83 MET A CA 1
ATOM 672 C C . MET A 1 83 ? 14.132 7.227 15.393 1.00 52.16 83 MET A C 1
ATOM 674 O O . MET A 1 83 ? 15.226 6.890 14.951 1.00 52.16 83 MET A O 1
ATOM 678 N N . ASP A 1 84 ? 13.904 7.413 16.693 1.00 49.94 84 ASP A N 1
ATOM 679 C CA . ASP A 1 84 ? 14.894 7.400 17.791 1.00 49.94 84 ASP A CA 1
ATOM 680 C C . ASP A 1 84 ? 15.617 6.054 18.032 1.00 49.94 84 ASP A C 1
ATOM 682 O O . ASP A 1 84 ? 16.278 5.854 19.050 1.00 49.94 84 ASP A O 1
ATOM 686 N N . THR A 1 85 ? 15.533 5.105 17.103 1.00 51.34 85 THR A N 1
ATOM 687 C CA . THR A 1 85 ? 16.193 3.800 17.225 1.00 51.34 85 THR A CA 1
ATOM 688 C C . THR A 1 85 ? 17.107 3.598 16.027 1.00 51.34 85 THR A C 1
ATOM 690 O O . THR A 1 85 ? 16.649 3.317 14.926 1.00 51.34 85 THR A O 1
ATOM 693 N N . GLY A 1 86 ? 18.415 3.771 16.235 1.00 52.62 86 GLY A N 1
ATOM 694 C CA . GLY A 1 86 ? 19.469 3.636 15.218 1.00 52.62 86 GLY A CA 1
ATOM 695 C C . GLY A 1 86 ? 19.692 2.213 14.691 1.00 52.62 86 GLY A C 1
ATOM 696 O O . GLY A 1 86 ? 20.820 1.848 14.381 1.00 52.62 86 GLY A O 1
ATOM 697 N N . SER A 1 87 ? 18.652 1.382 14.627 1.00 58.34 87 SER A N 1
ATOM 698 C CA . SER A 1 87 ? 18.723 0.039 14.060 1.00 58.34 87 SER A CA 1
ATOM 699 C C . SER A 1 87 ? 18.369 0.082 12.576 1.00 58.34 87 SER A C 1
ATOM 701 O O . SER A 1 87 ? 17.255 0.469 12.215 1.00 58.34 87 SER A O 1
ATOM 703 N N . ILE A 1 88 ? 19.308 -0.351 11.736 1.00 61.25 88 ILE A N 1
ATOM 704 C CA . ILE A 1 88 ? 19.093 -0.634 10.313 1.00 61.25 88 ILE A CA 1
ATOM 705 C C . ILE A 1 88 ? 17.895 -1.579 10.183 1.00 61.25 88 ILE A C 1
ATOM 707 O O . ILE A 1 88 ? 17.861 -2.633 10.823 1.00 61.25 88 ILE A O 1
ATOM 711 N N . ARG A 1 89 ? 16.904 -1.198 9.371 1.00 70.50 89 ARG A N 1
ATOM 712 C CA . ARG A 1 89 ? 15.751 -2.060 9.093 1.00 70.50 89 ARG A CA 1
ATOM 713 C C . ARG A 1 89 ? 16.048 -2.917 7.884 1.00 70.50 89 ARG A C 1
ATOM 715 O O . ARG A 1 89 ? 16.386 -2.390 6.829 1.00 70.50 89 ARG A O 1
ATOM 722 N N . VAL A 1 90 ? 15.887 -4.218 8.063 1.00 76.94 90 VAL A N 1
ATOM 723 C CA . VAL A 1 90 ? 16.144 -5.220 7.040 1.00 76.94 90 VAL A CA 1
ATOM 724 C C . VAL A 1 90 ? 14.805 -5.797 6.598 1.00 76.94 90 VAL A C 1
ATOM 726 O O . VAL A 1 90 ? 14.128 -6.455 7.385 1.00 76.94 90 VAL A O 1
ATOM 729 N N . VAL A 1 91 ? 14.408 -5.524 5.356 1.00 81.69 91 VAL A N 1
ATOM 730 C CA . VAL A 1 91 ? 13.174 -6.041 4.757 1.00 81.69 91 VAL A CA 1
ATOM 731 C C . VAL A 1 91 ? 13.547 -7.099 3.718 1.00 81.69 91 VAL A C 1
ATOM 733 O O . VAL A 1 91 ? 14.126 -6.750 2.685 1.00 81.69 91 VAL A O 1
ATOM 736 N N . PRO A 1 92 ? 13.254 -8.386 3.974 1.00 83.25 92 PRO A N 1
ATOM 737 C CA . PRO A 1 92 ? 13.460 -9.426 2.982 1.00 83.25 92 PRO A CA 1
ATOM 738 C C . PRO A 1 92 ? 12.388 -9.317 1.894 1.00 83.25 92 PRO A C 1
ATOM 740 O O . PRO A 1 92 ? 11.193 -9.291 2.180 1.00 83.25 92 PRO A O 1
ATOM 743 N N . ILE A 1 93 ? 12.832 -9.270 0.645 1.00 86.69 93 ILE A N 1
ATOM 744 C CA . ILE A 1 93 ? 12.006 -9.308 -0.555 1.00 86.69 93 ILE A CA 1
ATOM 745 C C . ILE A 1 93 ? 12.315 -10.611 -1.284 1.00 86.69 93 ILE A C 1
ATOM 747 O O . ILE A 1 93 ? 13.460 -10.897 -1.634 1.00 86.69 93 ILE A O 1
ATOM 751 N N . GLU A 1 94 ? 11.289 -11.416 -1.523 1.00 89.38 94 GLU A N 1
ATOM 752 C CA . GLU A 1 94 ? 11.438 -12.715 -2.177 1.00 89.38 94 GLU A CA 1
ATOM 753 C C . GLU A 1 94 ? 11.751 -12.551 -3.662 1.00 89.38 94 GLU A C 1
ATOM 755 O O . GLU A 1 94 ? 12.601 -13.262 -4.200 1.00 89.38 94 GLU A O 1
ATOM 760 N N . HIS A 1 95 ? 11.100 -11.580 -4.301 1.00 90.75 95 HIS A N 1
ATOM 761 C CA . HIS A 1 95 ? 11.276 -11.258 -5.708 1.00 90.75 95 HIS A CA 1
ATOM 762 C C . HIS A 1 95 ? 11.058 -9.763 -5.943 1.00 90.75 95 HIS A C 1
ATOM 764 O O . HIS A 1 95 ? 10.110 -9.195 -5.411 1.00 90.75 95 HIS A O 1
ATOM 770 N N . LEU A 1 96 ? 11.913 -9.135 -6.746 1.00 89.19 96 LEU A N 1
ATOM 771 C CA . LEU A 1 96 ? 11.776 -7.756 -7.213 1.00 89.19 96 LEU A CA 1
ATOM 772 C C . LEU A 1 96 ? 12.014 -7.728 -8.720 1.00 89.19 96 LEU A C 1
ATOM 774 O O . LEU A 1 96 ? 13.146 -7.912 -9.154 1.00 89.19 96 LEU A O 1
ATOM 778 N N . SER A 1 97 ? 10.985 -7.451 -9.513 1.00 90.25 97 SER A N 1
ATOM 779 C CA . SER A 1 97 ? 11.101 -7.175 -10.944 1.00 90.25 97 SER A CA 1
ATOM 780 C C . SER A 1 97 ? 10.811 -5.707 -11.210 1.00 90.25 97 SER A C 1
ATOM 782 O O . SER A 1 97 ? 9.773 -5.192 -10.806 1.00 90.25 97 SER A O 1
ATOM 784 N N . LEU A 1 98 ? 11.698 -5.057 -11.957 1.00 89.56 98 LEU A N 1
ATOM 785 C CA . LEU A 1 98 ? 11.515 -3.705 -12.471 1.00 89.56 98 LEU A CA 1
ATOM 786 C C . LEU A 1 98 ? 11.620 -3.721 -13.996 1.00 89.56 98 LEU A C 1
ATOM 788 O O . LEU A 1 98 ? 12.545 -4.310 -14.556 1.00 89.56 98 LEU A O 1
ATOM 792 N N . GLU A 1 99 ? 10.672 -3.072 -14.667 1.00 90.56 99 GLU A N 1
ATOM 793 C CA . GLU A 1 99 ? 10.599 -3.004 -16.127 1.00 90.56 99 GLU A CA 1
ATOM 794 C C . GLU A 1 99 ? 10.378 -1.566 -16.598 1.00 90.56 99 GLU A C 1
ATOM 796 O O . GLU A 1 99 ? 9.375 -0.934 -16.270 1.00 90.56 99 GLU A O 1
ATOM 801 N N . LEU A 1 100 ? 11.325 -1.045 -17.378 1.00 87.81 100 LEU A N 1
ATOM 802 C CA . LEU A 1 100 ? 11.228 0.265 -18.011 1.00 87.81 100 LEU A CA 1
ATOM 803 C C . LEU A 1 100 ? 10.633 0.118 -19.416 1.00 87.81 100 LEU A C 1
ATOM 805 O O . LEU A 1 100 ? 11.218 -0.521 -20.291 1.00 87.81 100 LEU A O 1
ATOM 809 N N . HIS A 1 101 ? 9.495 0.757 -19.667 1.00 87.19 101 HIS A N 1
ATOM 810 C CA . HIS A 1 101 ? 8.835 0.679 -20.970 1.00 87.19 101 HIS A CA 1
ATOM 811 C C . HIS A 1 101 ? 9.509 1.617 -21.973 1.00 87.19 101 HIS A C 1
ATOM 813 O O . HIS A 1 101 ? 9.533 2.832 -21.787 1.00 87.19 101 HIS A O 1
ATOM 819 N N . SER A 1 102 ? 10.034 1.068 -23.071 1.00 83.94 102 SER A N 1
ATOM 820 C CA . SER A 1 102 ? 10.767 1.842 -24.085 1.00 83.94 102 SER A CA 1
ATOM 821 C C . SER A 1 102 ? 9.883 2.731 -24.953 1.00 83.94 102 SER A C 1
ATOM 823 O O . SER A 1 102 ? 10.314 3.802 -25.375 1.00 83.94 102 SER A O 1
ATOM 825 N N . TRP A 1 103 ? 8.656 2.300 -25.239 1.00 85.38 103 TRP A N 1
ATOM 826 C CA . TRP A 1 103 ? 7.764 3.023 -26.143 1.00 85.38 103 TRP A CA 1
ATOM 827 C C . TRP A 1 103 ? 7.320 4.390 -25.589 1.00 85.38 103 TRP A C 1
ATOM 829 O O . TRP A 1 103 ? 7.483 5.383 -26.302 1.00 85.38 103 TRP A O 1
ATOM 839 N N . PRO A 1 104 ? 6.866 4.506 -24.323 1.00 86.25 104 PRO A N 1
ATOM 840 C CA . PRO A 1 104 ? 6.560 5.803 -23.714 1.00 86.25 104 PRO A CA 1
ATOM 841 C C . PRO A 1 104 ? 7.747 6.777 -23.698 1.00 86.25 104 PRO A C 1
ATOM 843 O O . PRO A 1 104 ? 7.542 7.984 -23.837 1.00 86.25 104 PRO A O 1
ATOM 846 N N . LEU A 1 105 ? 8.992 6.283 -23.623 1.00 84.25 105 LEU A N 1
ATOM 847 C CA . LEU A 1 105 ? 10.185 7.145 -23.636 1.00 84.25 105 LEU A CA 1
ATOM 848 C C . LEU A 1 105 ? 10.304 7.944 -24.937 1.00 84.25 105 LEU A C 1
ATOM 850 O O . LEU A 1 105 ? 10.739 9.094 -24.908 1.00 84.25 105 LEU A O 1
ATOM 854 N N . LEU A 1 106 ? 9.871 7.374 -26.068 1.00 83.94 106 LEU A N 1
ATOM 855 C CA . LEU A 1 106 ? 9.838 8.073 -27.358 1.00 83.94 106 LEU A CA 1
ATOM 856 C C . LEU A 1 106 ? 8.831 9.232 -27.366 1.00 83.94 106 LEU A C 1
ATOM 858 O O . LEU A 1 106 ? 8.994 10.183 -28.127 1.00 83.94 106 LEU A O 1
ATOM 862 N N . LEU A 1 107 ? 7.819 9.164 -26.500 1.00 88.12 107 LEU A N 1
ATOM 863 C CA . LEU A 1 107 ? 6.819 10.208 -26.279 1.00 88.12 107 LEU A CA 1
ATOM 864 C C . LEU A 1 107 ? 7.226 11.181 -25.155 1.00 88.12 107 LEU A C 1
ATOM 866 O O . LEU A 1 107 ? 6.463 12.081 -24.817 1.00 88.12 107 LEU A O 1
ATOM 870 N N . GLY A 1 108 ? 8.423 11.025 -24.574 1.00 87.50 108 GLY A N 1
ATOM 871 C CA . GLY A 1 108 ? 8.907 11.849 -23.463 1.00 87.50 108 GLY A CA 1
ATOM 872 C C . GLY A 1 108 ? 8.349 11.461 -22.089 1.00 87.50 108 GLY A C 1
ATOM 873 O O . GLY A 1 108 ? 8.499 12.233 -21.140 1.00 87.50 108 GLY A O 1
ATOM 874 N N . GLN A 1 109 ? 7.731 10.282 -21.976 1.00 91.69 109 GLN A N 1
ATOM 875 C CA . GLN A 1 109 ? 7.178 9.731 -20.738 1.00 91.69 109 GLN A CA 1
ATOM 876 C C . GLN A 1 109 ? 8.066 8.599 -20.209 1.00 91.69 109 GLN A C 1
ATOM 878 O O . GLN A 1 109 ? 8.501 7.731 -20.959 1.00 91.69 109 GLN A O 1
ATOM 883 N N . TYR A 1 110 ? 8.322 8.573 -18.907 1.00 91.75 110 TYR A N 1
ATOM 884 C CA . TYR A 1 110 ? 9.080 7.513 -18.244 1.00 91.75 110 TYR A CA 1
ATOM 885 C C . TYR A 1 110 ? 8.094 6.619 -17.509 1.00 91.75 110 TYR A C 1
ATOM 887 O O . TYR A 1 110 ? 7.470 7.079 -16.562 1.00 91.75 110 TYR A O 1
ATOM 895 N N . VAL A 1 111 ? 7.949 5.365 -17.932 1.00 93.00 111 VAL A N 1
ATOM 896 C CA . VAL A 1 111 ? 7.026 4.414 -17.296 1.00 93.00 111 VAL A CA 1
ATOM 897 C C . VAL A 1 111 ? 7.824 3.238 -16.754 1.00 93.00 111 VAL A C 1
ATOM 899 O O . VAL A 1 111 ? 8.481 2.530 -17.519 1.00 93.00 111 VAL A O 1
ATOM 902 N N . LEU A 1 112 ? 7.770 3.048 -15.440 1.00 92.31 112 LEU A N 1
ATOM 903 C CA . LEU A 1 112 ? 8.434 1.977 -14.707 1.00 92.31 112 LEU A CA 1
ATOM 904 C C . LEU A 1 112 ? 7.379 1.065 -14.081 1.00 92.31 112 LEU A C 1
ATOM 906 O O . LEU A 1 112 ? 6.651 1.497 -13.194 1.00 92.31 112 LEU A O 1
ATOM 910 N N . SER A 1 113 ? 7.315 -0.190 -14.509 1.00 94.31 113 SER A N 1
ATOM 911 C CA . SER A 1 113 ? 6.511 -1.219 -13.850 1.00 94.31 113 SER A CA 1
ATOM 912 C C . SER A 1 113 ? 7.323 -1.927 -12.774 1.00 94.31 113 SER A C 1
ATOM 914 O O . SER A 1 113 ? 8.517 -2.173 -12.949 1.00 94.31 113 SER A O 1
ATOM 916 N N . THR A 1 114 ? 6.658 -2.276 -11.679 1.00 94.12 114 THR A N 1
ATOM 917 C CA . THR A 1 114 ? 7.226 -3.031 -10.566 1.00 94.12 114 THR A CA 1
ATOM 918 C C . THR A 1 114 ? 6.358 -4.242 -10.248 1.00 94.12 114 THR A C 1
ATOM 920 O O . THR A 1 114 ? 5.132 -4.151 -10.285 1.00 94.12 114 THR A O 1
ATOM 923 N N . ASP A 1 115 ? 7.001 -5.358 -9.922 1.00 94.88 115 ASP A N 1
ATOM 924 C CA . ASP A 1 115 ? 6.384 -6.554 -9.343 1.00 94.88 115 ASP A CA 1
ATOM 925 C C . ASP A 1 115 ? 7.273 -7.021 -8.183 1.00 94.88 115 ASP A C 1
ATOM 927 O O . ASP A 1 115 ? 8.466 -7.266 -8.374 1.00 94.88 115 ASP A O 1
ATOM 931 N N . ILE A 1 116 ? 6.732 -7.046 -6.970 1.00 93.12 116 ILE A N 1
ATOM 932 C CA . ILE A 1 116 ? 7.470 -7.296 -5.733 1.00 93.12 116 ILE A CA 1
ATOM 933 C C . ILE A 1 116 ? 6.738 -8.361 -4.927 1.00 93.12 116 ILE A C 1
ATOM 935 O O . ILE A 1 116 ? 5.608 -8.135 -4.515 1.00 93.12 116 ILE A O 1
ATOM 939 N N . ASN A 1 117 ? 7.401 -9.468 -4.604 1.00 93.38 117 ASN A N 1
ATOM 940 C CA . ASN A 1 117 ? 6.892 -10.420 -3.618 1.00 93.38 117 ASN A CA 1
ATOM 941 C C . ASN A 1 117 ? 7.519 -10.121 -2.257 1.00 93.38 117 ASN A C 1
ATOM 943 O O . ASN A 1 117 ? 8.734 -10.248 -2.076 1.00 93.38 117 ASN A O 1
ATOM 947 N N . VAL A 1 118 ? 6.697 -9.693 -1.305 1.00 90.50 118 VAL A N 1
ATOM 948 C CA . VAL A 1 118 ? 7.124 -9.279 0.032 1.00 90.50 118 VAL A CA 1
ATOM 949 C C . VAL A 1 118 ? 6.064 -9.671 1.058 1.00 90.50 118 VAL A C 1
ATOM 951 O O . VAL A 1 118 ? 4.869 -9.600 0.789 1.00 90.50 118 VAL A O 1
ATOM 954 N N . PHE A 1 119 ? 6.502 -10.099 2.245 1.00 88.94 119 PHE A N 1
ATOM 955 C CA . PHE A 1 119 ? 5.612 -10.536 3.332 1.00 88.94 119 PHE A CA 1
ATOM 956 C C . PHE A 1 119 ? 4.578 -11.591 2.886 1.00 88.94 119 PHE A C 1
ATOM 958 O O . PHE A 1 119 ? 3.410 -11.496 3.243 1.00 88.94 119 PHE A O 1
ATOM 965 N N . GLY A 1 120 ? 4.984 -12.569 2.070 1.00 89.75 120 GLY A N 1
ATOM 966 C CA . GLY A 1 120 ? 4.108 -13.649 1.592 1.00 89.75 120 GLY A CA 1
ATOM 967 C C . GLY A 1 120 ? 3.084 -13.261 0.516 1.00 89.75 120 GLY A C 1
ATOM 968 O O . GLY A 1 120 ? 2.391 -14.146 0.018 1.00 89.75 120 GLY A O 1
ATOM 969 N N . GLY A 1 121 ? 3.012 -11.983 0.128 1.00 92.88 121 GLY A N 1
ATOM 970 C CA . GLY A 1 121 ? 2.102 -11.483 -0.903 1.00 92.88 121 GLY A CA 1
ATOM 971 C C . GLY A 1 121 ? 2.813 -10.745 -2.034 1.00 92.88 121 GLY A C 1
ATOM 972 O O . GLY A 1 121 ? 4.020 -10.505 -1.986 1.00 92.88 121 GLY A O 1
ATOM 973 N N . GLY A 1 122 ? 2.051 -10.403 -3.071 1.00 94.56 122 GLY A N 1
ATOM 974 C CA . GLY A 1 122 ? 2.543 -9.714 -4.264 1.00 94.56 122 GLY A CA 1
ATOM 975 C C . GLY A 1 122 ? 2.131 -8.247 -4.271 1.00 94.56 122 GLY A C 1
ATOM 976 O O . GLY A 1 122 ? 1.013 -7.918 -3.888 1.00 94.56 122 GLY A O 1
ATOM 977 N N . VAL A 1 123 ? 3.017 -7.368 -4.729 1.00 94.38 123 VAL A N 1
ATOM 978 C CA . VAL A 1 123 ? 2.786 -5.937 -4.939 1.00 94.38 123 VAL A CA 1
ATOM 979 C C . VAL A 1 123 ? 3.147 -5.608 -6.376 1.00 94.38 123 VAL A C 1
ATOM 981 O O . VAL A 1 123 ? 4.303 -5.734 -6.777 1.00 94.38 123 VAL A O 1
ATOM 984 N N . ARG A 1 124 ? 2.177 -5.141 -7.150 1.00 96.62 124 ARG A N 1
ATOM 985 C CA . ARG A 1 124 ? 2.376 -4.700 -8.528 1.00 96.62 124 ARG A CA 1
ATOM 986 C C . ARG A 1 124 ? 2.048 -3.232 -8.659 1.00 96.62 124 ARG A C 1
ATOM 988 O O . ARG A 1 124 ? 1.157 -2.723 -7.992 1.00 96.62 124 ARG A O 1
ATOM 995 N N . GLY A 1 125 ? 2.758 -2.541 -9.534 1.00 95.88 125 GLY A N 1
ATOM 996 C CA . GLY A 1 125 ? 2.451 -1.146 -9.788 1.00 95.88 125 GLY A CA 1
ATOM 997 C C . GLY A 1 125 ? 3.196 -0.560 -10.964 1.00 95.88 125 GLY A C 1
ATOM 998 O O . GLY A 1 125 ? 4.066 -1.185 -11.571 1.00 95.88 125 GLY A O 1
ATOM 999 N N . THR A 1 126 ? 2.841 0.672 -11.281 1.00 95.56 126 THR A N 1
ATOM 1000 C CA . THR A 1 126 ? 3.449 1.478 -12.323 1.00 95.56 126 THR A CA 1
ATOM 1001 C C . THR A 1 126 ? 3.733 2.871 -11.782 1.00 95.56 126 THR A C 1
ATOM 1003 O O . THR A 1 126 ? 2.904 3.473 -11.108 1.00 95.56 126 THR A O 1
ATOM 1006 N N . LEU A 1 127 ? 4.929 3.376 -12.064 1.00 94.62 127 LEU A N 1
ATOM 1007 C CA . LEU A 1 127 ? 5.322 4.762 -11.862 1.00 94.62 127 LEU A CA 1
ATOM 1008 C C . LEU A 1 127 ? 5.481 5.401 -13.238 1.00 94.62 127 LEU A C 1
ATOM 1010 O O . LEU A 1 127 ? 6.386 5.045 -13.992 1.00 94.62 127 LEU A O 1
ATOM 1014 N N . THR A 1 128 ? 4.631 6.370 -13.539 1.00 95.12 128 THR A N 1
ATOM 1015 C CA . THR A 1 128 ? 4.710 7.199 -14.739 1.00 95.12 128 THR A CA 1
ATOM 1016 C C . THR A 1 128 ? 5.243 8.576 -14.367 1.00 95.12 128 THR A C 1
ATOM 1018 O O . THR A 1 128 ? 4.747 9.206 -13.439 1.00 95.12 128 THR A O 1
ATOM 1021 N N . ALA A 1 129 ? 6.247 9.068 -15.087 1.00 94.50 129 ALA A N 1
ATOM 1022 C CA . ALA A 1 129 ? 6.758 10.424 -14.957 1.00 94.50 129 ALA A CA 1
ATOM 1023 C C . ALA A 1 129 ? 6.761 11.129 -16.317 1.00 94.50 129 ALA A C 1
ATOM 1025 O O . ALA A 1 129 ? 7.375 10.661 -17.276 1.00 94.50 129 ALA A O 1
ATOM 1026 N N . GLU A 1 130 ? 6.110 12.282 -16.397 1.00 94.25 130 GLU A N 1
ATOM 1027 C CA . GLU A 1 130 ? 6.008 13.090 -17.613 1.00 94.25 130 GLU A CA 1
ATOM 1028 C C . GLU A 1 130 ? 6.315 14.559 -17.322 1.00 94.25 130 GLU A C 1
ATOM 1030 O O . GLU A 1 130 ? 6.199 15.020 -16.185 1.00 94.25 130 GLU A O 1
ATOM 1035 N N . LYS A 1 131 ? 6.741 15.318 -18.335 1.00 92.12 131 LYS A N 1
ATOM 1036 C CA . LYS A 1 131 ? 6.891 16.770 -18.190 1.00 92.12 131 LYS A CA 1
ATOM 1037 C C . LYS A 1 131 ? 5.582 17.468 -18.533 1.00 92.12 131 LYS A C 1
ATOM 1039 O O . LYS A 1 131 ? 5.134 17.392 -19.670 1.00 92.12 131 LYS A O 1
ATOM 1044 N N . ASP A 1 132 ? 5.058 18.235 -17.587 1.00 88.00 132 ASP A N 1
ATOM 1045 C CA . ASP A 1 132 ? 3.895 19.101 -17.756 1.00 88.00 132 ASP A CA 1
ATOM 1046 C C . ASP A 1 132 ? 4.253 20.535 -17.339 1.00 88.00 132 ASP A C 1
ATOM 1048 O O . ASP A 1 132 ? 4.767 20.770 -16.246 1.00 88.00 132 ASP A O 1
ATOM 1052 N N . GLY A 1 133 ? 4.071 21.506 -18.238 1.00 86.19 133 GLY A N 1
ATOM 1053 C CA . GLY A 1 133 ? 4.359 22.918 -17.946 1.00 86.19 133 GLY A CA 1
ATOM 1054 C C . GLY A 1 133 ? 5.801 23.221 -17.495 1.00 86.19 133 GLY A C 1
ATOM 1055 O O . GLY A 1 133 ? 6.033 24.193 -16.782 1.00 86.19 133 GLY A O 1
ATOM 1056 N N . GLY A 1 134 ? 6.781 22.387 -17.869 1.00 90.00 134 GLY A N 1
ATOM 1057 C CA . GLY A 1 134 ? 8.182 22.514 -17.436 1.00 90.00 134 GLY A CA 1
ATOM 1058 C C . GLY A 1 134 ? 8.498 21.884 -16.073 1.00 90.00 134 GLY A C 1
ATOM 1059 O O . GLY A 1 134 ? 9.663 21.859 -15.671 1.00 90.00 134 GLY A O 1
ATOM 1060 N N . GLN A 1 135 ? 7.499 21.327 -15.388 1.00 92.31 135 GLN A N 1
ATOM 1061 C CA . GLN A 1 135 ? 7.655 20.548 -14.163 1.00 92.31 135 GLN A CA 1
ATOM 1062 C C . GLN A 1 135 ? 7.458 19.056 -14.446 1.00 92.31 135 GLN A C 1
ATOM 1064 O O . GLN A 1 135 ? 6.877 18.674 -15.457 1.00 92.31 135 GLN A O 1
ATOM 1069 N N . TRP A 1 136 ? 7.980 18.199 -13.571 1.00 92.31 136 TRP A N 1
ATOM 1070 C CA . TRP A 1 136 ? 7.713 16.763 -13.644 1.00 92.31 136 TRP A CA 1
ATOM 1071 C C . TRP A 1 136 ? 6.408 16.456 -12.925 1.00 92.31 136 TRP A C 1
ATOM 1073 O O . TRP A 1 136 ? 6.259 16.823 -11.761 1.00 92.31 136 TRP A O 1
ATOM 1083 N N . ARG A 1 137 ? 5.492 15.779 -13.607 1.00 93.69 137 ARG A N 1
ATOM 1084 C CA . ARG A 1 137 ? 4.315 15.148 -13.027 1.00 93.69 137 ARG A CA 1
ATOM 1085 C C . ARG A 1 137 ? 4.610 13.667 -12.861 1.00 93.69 137 ARG A C 1
ATOM 1087 O O . ARG A 1 137 ? 5.146 13.041 -13.771 1.00 93.69 137 ARG A O 1
ATOM 1094 N N . TYR A 1 138 ? 4.257 13.132 -11.707 1.00 93.75 138 TYR A N 1
ATOM 1095 C CA . TYR A 1 138 ? 4.415 11.733 -11.360 1.00 93.75 138 TYR A CA 1
ATOM 1096 C C . TYR A 1 138 ? 3.044 11.138 -11.066 1.00 93.75 138 TYR A C 1
ATOM 1098 O O . TYR A 1 138 ? 2.234 11.773 -10.391 1.00 93.75 138 TYR A O 1
ATOM 1106 N N . HIS A 1 139 ? 2.805 9.932 -11.557 1.00 95.06 139 HIS A N 1
ATOM 1107 C CA . HIS A 1 139 ? 1.611 9.136 -11.308 1.00 95.06 139 HIS A CA 1
ATOM 1108 C C . HIS A 1 139 ? 2.042 7.736 -10.884 1.00 95.06 139 HIS A C 1
ATOM 1110 O O . HIS A 1 139 ? 2.921 7.146 -11.507 1.00 95.06 139 HIS A O 1
ATOM 1116 N N . VAL A 1 140 ? 1.478 7.239 -9.793 1.00 94.00 140 VAL A N 1
ATOM 1117 C CA . VAL A 1 140 ? 1.763 5.932 -9.212 1.00 94.00 140 VAL A CA 1
ATOM 1118 C C . VAL A 1 140 ? 0.450 5.198 -9.046 1.00 94.00 140 VAL A C 1
ATOM 1120 O O . VAL A 1 140 ? -0.377 5.616 -8.246 1.00 94.00 140 VAL A O 1
ATOM 1123 N N . ASP A 1 141 ? 0.292 4.100 -9.767 1.00 95.94 141 ASP A N 1
ATOM 1124 C CA . ASP A 1 141 ? -0.838 3.182 -9.635 1.00 95.94 141 ASP A CA 1
ATOM 1125 C C . ASP A 1 141 ? -0.308 1.820 -9.211 1.00 95.94 141 ASP A C 1
ATOM 1127 O O . ASP A 1 141 ? 0.730 1.375 -9.705 1.00 95.94 141 ASP A O 1
ATOM 1131 N N . GLY A 1 142 ? -0.981 1.154 -8.289 1.00 95.69 142 GLY A N 1
ATOM 1132 C CA . GLY A 1 142 ? -0.565 -0.167 -7.868 1.00 95.69 142 GLY A CA 1
ATOM 1133 C C . GLY A 1 142 ? -1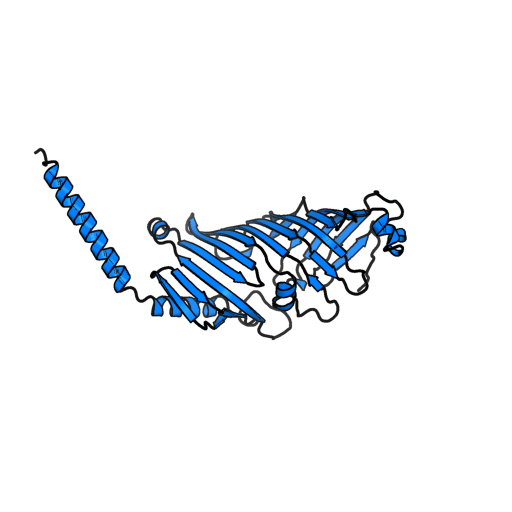.516 -0.833 -6.903 1.00 95.69 142 GLY A C 1
ATOM 1134 O O . GLY A 1 142 ? -2.419 -0.228 -6.326 1.00 95.69 142 GLY A O 1
ATOM 1135 N N . GLU A 1 143 ? -1.290 -2.122 -6.739 1.00 96.19 143 GLU A N 1
ATOM 1136 C CA . GLU A 1 143 ? -2.072 -2.991 -5.889 1.00 96.19 143 GLU A CA 1
ATOM 1137 C C . GLU A 1 143 ? -1.176 -4.029 -5.222 1.00 96.19 143 GLU A C 1
ATOM 1139 O O . GLU A 1 143 ? -0.158 -4.458 -5.764 1.00 96.19 143 GLU A O 1
ATOM 1144 N N . SER A 1 144 ? -1.556 -4.423 -4.018 1.00 94.31 144 SER A N 1
ATOM 1145 C CA . SER A 1 144 ? -0.979 -5.532 -3.292 1.00 94.31 144 SER A CA 1
ATOM 1146 C C . SER A 1 144 ? -2.059 -6.534 -2.951 1.00 94.31 144 SER A C 1
ATOM 1148 O O . SER A 1 144 ? -3.152 -6.150 -2.535 1.00 94.31 144 SER A O 1
ATOM 1150 N N . GLU A 1 145 ? -1.717 -7.808 -3.027 1.00 93.69 145 GLU A N 1
ATOM 1151 C CA . GLU A 1 145 ? -2.596 -8.918 -2.699 1.00 93.69 145 GLU A CA 1
ATOM 1152 C C . GLU A 1 145 ? -1.868 -9.907 -1.794 1.00 93.69 145 GLU A C 1
ATOM 1154 O O . GLU A 1 145 ? -0.654 -10.097 -1.900 1.00 93.69 145 GLU A O 1
ATOM 1159 N N . ASN A 1 146 ? -2.631 -10.591 -0.945 1.00 92.56 146 ASN A N 1
ATOM 1160 C CA . ASN A 1 146 ? -2.143 -11.696 -0.123 1.00 92.56 146 ASN A CA 1
ATOM 1161 C C . ASN A 1 146 ? -1.002 -11.330 0.848 1.00 92.56 146 ASN A C 1
ATOM 1163 O O . ASN A 1 146 ? -0.177 -12.179 1.171 1.00 92.56 146 ASN A O 1
ATOM 1167 N N . ILE A 1 147 ? -0.939 -10.080 1.323 1.00 91.12 147 ILE A N 1
ATOM 1168 C CA . ILE A 1 147 ? 0.083 -9.646 2.285 1.00 91.12 147 ILE A CA 1
ATOM 1169 C C . ILE A 1 147 ? -0.194 -10.296 3.644 1.00 91.12 147 ILE A C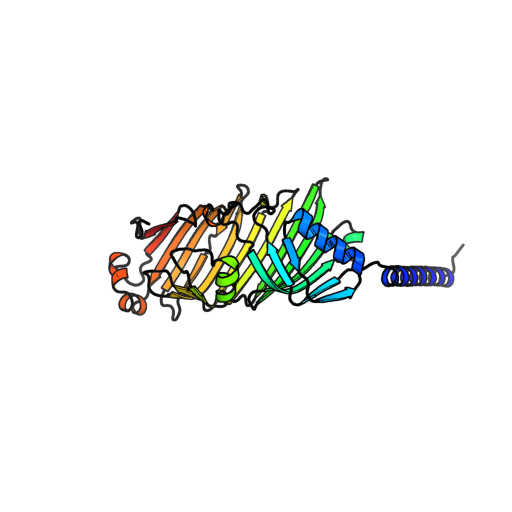 1
ATOM 1171 O O . ILE A 1 147 ? -1.221 -10.014 4.261 1.00 91.12 147 ILE A O 1
ATOM 1175 N N . ASP A 1 148 ? 0.729 -11.118 4.139 1.00 90.00 148 ASP A N 1
ATOM 1176 C CA . ASP A 1 148 ? 0.652 -11.688 5.483 1.00 90.00 148 ASP A CA 1
ATOM 1177 C C . ASP A 1 148 ? 0.947 -10.605 6.530 1.00 90.00 148 ASP A C 1
ATOM 1179 O O . ASP A 1 148 ? 2.076 -10.115 6.679 1.00 90.00 148 ASP A O 1
ATOM 1183 N N . LEU A 1 149 ? -0.088 -10.248 7.289 1.00 85.56 149 LEU A N 1
ATOM 1184 C CA . LEU A 1 149 ? -0.021 -9.212 8.316 1.00 85.56 149 LEU A CA 1
ATOM 1185 C C . LEU A 1 149 ? 0.943 -9.574 9.450 1.00 85.56 149 LEU A C 1
ATOM 1187 O O . LEU A 1 149 ? 1.557 -8.679 10.035 1.00 85.56 149 LEU A O 1
ATOM 1191 N N . GLN A 1 150 ? 1.150 -10.867 9.717 1.00 85.25 150 GLN A N 1
ATOM 1192 C CA . GLN A 1 150 ? 2.070 -11.307 10.762 1.00 85.25 150 GLN A CA 1
ATOM 1193 C C . GLN A 1 150 ? 3.523 -11.080 10.336 1.00 85.25 150 GLN A C 1
ATOM 1195 O O . GLN A 1 150 ? 4.372 -10.663 11.134 1.00 85.25 150 GLN A O 1
ATOM 1200 N N . SER A 1 151 ? 3.820 -11.348 9.066 1.00 83.38 151 SER A N 1
ATOM 1201 C CA . SER A 1 151 ? 5.122 -11.069 8.466 1.00 83.38 151 SER A CA 1
ATOM 1202 C C . SER A 1 151 ? 5.383 -9.562 8.369 1.00 83.38 151 SER A C 1
ATOM 1204 O O . SER A 1 151 ? 6.486 -9.111 8.694 1.00 83.38 151 SER A O 1
ATOM 1206 N N . LEU A 1 152 ? 4.359 -8.774 8.022 1.00 79.38 152 LEU A N 1
ATOM 1207 C CA . LEU A 1 152 ? 4.413 -7.310 8.020 1.00 79.38 152 LEU A CA 1
ATOM 1208 C C . LEU A 1 152 ? 4.725 -6.746 9.416 1.00 79.38 152 LEU A C 1
ATOM 1210 O O . LEU A 1 152 ? 5.592 -5.880 9.557 1.00 79.38 152 LEU A O 1
ATOM 1214 N N . GLU A 1 153 ? 4.057 -7.247 10.460 1.00 74.69 153 GLU A N 1
ATOM 1215 C CA . GLU A 1 153 ? 4.281 -6.809 11.839 1.00 74.69 153 GLU A CA 1
ATOM 1216 C C . GLU A 1 153 ? 5.727 -7.074 12.277 1.00 74.69 153 GLU A C 1
ATOM 1218 O O . GLU A 1 153 ? 6.406 -6.166 12.762 1.00 74.69 153 GLU A O 1
ATOM 1223 N N . LYS A 1 154 ? 6.236 -8.289 12.036 1.00 73.62 154 LYS A N 1
ATOM 1224 C CA . LYS A 1 154 ? 7.621 -8.664 12.361 1.00 73.62 154 LYS A CA 1
ATOM 1225 C C . LYS A 1 154 ? 8.653 -7.827 11.602 1.00 73.62 154 LYS A C 1
ATOM 1227 O O . LYS A 1 154 ? 9.690 -7.494 12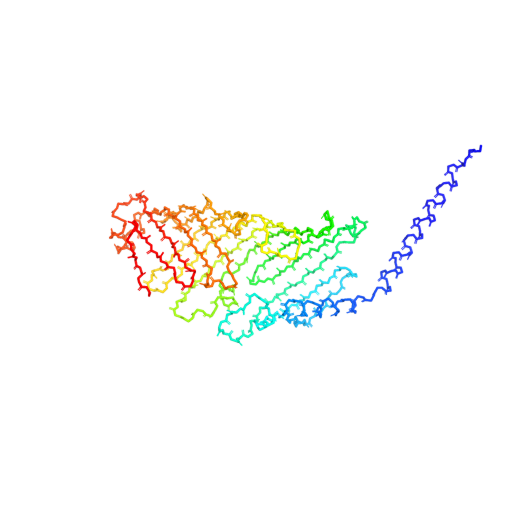.168 1.00 73.62 154 LYS A O 1
ATOM 1232 N N . GLY A 1 155 ? 8.385 -7.492 10.339 1.00 65.12 155 GLY A N 1
ATOM 1233 C CA . GLY A 1 155 ? 9.317 -6.745 9.491 1.00 65.12 155 GLY A CA 1
ATOM 1234 C C . GLY A 1 155 ? 9.309 -5.231 9.723 1.00 65.12 155 GLY A C 1
ATOM 1235 O O . GLY A 1 155 ? 10.360 -4.593 9.683 1.00 65.12 155 GLY A O 1
ATOM 1236 N N . ILE A 1 156 ? 8.135 -4.637 9.968 1.00 65.69 156 ILE A N 1
ATOM 1237 C CA . ILE A 1 156 ? 7.956 -3.173 9.992 1.00 65.69 156 ILE A CA 1
ATOM 1238 C C . ILE A 1 156 ? 7.539 -2.650 11.373 1.00 65.69 156 ILE A C 1
ATOM 1240 O O . ILE A 1 156 ? 7.941 -1.548 11.758 1.00 65.69 156 ILE A O 1
ATOM 1244 N N . LEU A 1 157 ? 6.745 -3.399 12.137 1.00 64.00 157 LEU A N 1
ATOM 1245 C CA . LEU A 1 157 ? 6.120 -2.915 13.377 1.00 64.00 157 LEU A CA 1
ATOM 1246 C C . LEU A 1 157 ? 6.784 -3.445 14.659 1.00 64.00 157 LEU A C 1
ATOM 1248 O O . LEU A 1 157 ? 6.432 -2.996 15.751 1.00 64.00 157 LEU A O 1
ATOM 1252 N N . ALA A 1 158 ? 7.787 -4.321 14.539 1.00 55.38 158 ALA A N 1
ATOM 1253 C CA . ALA A 1 158 ? 8.464 -5.000 15.648 1.00 55.38 158 ALA A CA 1
ATOM 1254 C C . ALA A 1 158 ? 9.157 -4.081 16.678 1.00 55.38 158 ALA A C 1
ATOM 1256 O O . ALA A 1 158 ? 9.591 -4.553 17.725 1.00 55.38 158 ALA A O 1
ATOM 1257 N N . SER A 1 159 ? 9.237 -2.768 16.441 1.00 52.75 159 SER A N 1
ATOM 1258 C CA . SER A 1 159 ? 9.835 -1.806 17.378 1.00 52.75 159 SER A CA 1
ATOM 1259 C C . SER A 1 159 ? 8.886 -1.306 18.482 1.00 52.75 159 SER A C 1
ATOM 1261 O O . SER A 1 159 ? 9.231 -0.362 19.194 1.00 52.75 159 SER A O 1
ATOM 1263 N N . ARG A 1 160 ? 7.687 -1.884 18.654 1.00 57.19 160 ARG A N 1
ATOM 1264 C CA . ARG A 1 160 ? 6.770 -1.505 19.746 1.00 57.19 160 ARG A CA 1
ATOM 1265 C C . ARG A 1 160 ? 7.190 -2.138 21.077 1.00 57.19 160 ARG A C 1
ATOM 1267 O O . ARG A 1 160 ? 6.701 -3.194 21.469 1.00 57.19 160 ARG A O 1
ATOM 1274 N N . ALA A 1 161 ? 8.066 -1.454 21.810 1.00 47.25 161 ALA A N 1
ATOM 1275 C CA . ALA A 1 161 ? 8.284 -1.725 23.227 1.00 47.25 161 ALA A CA 1
ATOM 1276 C C . ALA A 1 161 ? 7.005 -1.369 24.013 1.00 47.25 161 ALA A C 1
ATOM 1278 O O . ALA A 1 161 ? 6.729 -0.196 24.243 1.00 47.25 161 ALA A O 1
ATOM 1279 N N . GLY A 1 162 ? 6.204 -2.368 24.398 1.00 49.06 162 GLY A N 1
ATOM 1280 C CA . GLY A 1 162 ? 5.161 -2.200 25.425 1.00 49.06 162 GLY A CA 1
ATOM 1281 C C . GLY A 1 162 ? 3.701 -2.436 25.021 1.00 49.06 162 GLY A C 1
ATOM 1282 O O . GLY A 1 162 ? 2.821 -2.238 25.849 1.00 49.06 162 GLY A O 1
ATOM 1283 N N . GLY A 1 163 ? 3.414 -2.899 23.806 1.00 51.03 163 GLY A N 1
ATOM 1284 C CA . GLY A 1 163 ? 2.047 -3.257 23.414 1.00 51.03 163 GLY A CA 1
ATOM 1285 C C . GLY A 1 163 ? 2.039 -3.970 22.072 1.00 51.03 163 GLY A C 1
ATOM 1286 O O . GLY A 1 163 ? 1.956 -3.320 21.031 1.00 51.03 163 GLY A O 1
ATOM 1287 N N . GLN A 1 164 ? 2.205 -5.293 22.099 1.00 53.06 164 GLN A N 1
ATOM 1288 C CA . GLN A 1 164 ? 2.182 -6.123 20.895 1.00 53.06 164 GLN A CA 1
ATOM 1289 C C . GLN A 1 164 ? 0.781 -6.062 20.291 1.00 53.06 164 GLN A C 1
ATOM 1291 O O . GLN A 1 164 ? -0.179 -6.461 20.947 1.00 53.06 164 GLN A O 1
ATOM 1296 N N . VAL A 1 165 ? 0.679 -5.523 19.074 1.00 58.16 165 VAL A N 1
ATOM 1297 C CA . VAL A 1 165 ? -0.525 -5.641 18.250 1.00 58.16 165 VAL A CA 1
ATOM 1298 C C . VAL A 1 165 ? -0.299 -6.815 17.328 1.00 58.16 165 VAL A C 1
ATOM 1300 O O . VAL A 1 165 ? 0.056 -6.615 16.170 1.00 58.16 165 VAL A O 1
ATOM 1303 N N . LEU A 1 166 ? -0.467 -8.023 17.872 1.00 58.56 166 LEU A N 1
ATOM 1304 C CA . LEU A 1 166 ? -0.349 -9.232 17.069 1.00 58.56 166 LEU A CA 1
ATOM 1305 C C . LEU A 1 166 ? -1.461 -9.202 16.034 1.00 58.56 166 LEU A C 1
ATOM 1307 O O . LEU A 1 166 ? -2.636 -9.258 16.403 1.00 58.56 166 LEU A O 1
ATOM 1311 N N . THR A 1 167 ? -1.063 -9.054 14.773 1.00 68.62 167 THR A N 1
ATOM 1312 C CA . THR A 1 167 ? -1.981 -9.027 13.637 1.00 68.62 167 THR A CA 1
ATOM 1313 C C . THR A 1 167 ? -1.675 -10.227 12.755 1.00 68.62 167 THR A C 1
ATOM 1315 O O . THR A 1 167 ? -0.646 -10.255 12.093 1.00 68.62 167 THR A O 1
ATOM 1318 N N . SER A 1 168 ? -2.526 -11.251 12.766 1.00 80.88 168 SER A N 1
ATOM 1319 C CA . SER A 1 168 ? -2.495 -12.317 11.749 1.00 80.88 168 SER A CA 1
ATOM 1320 C C . SER A 1 168 ? -3.600 -12.073 10.737 1.00 80.88 168 SER A C 1
ATOM 1322 O O . SER A 1 168 ? -4.588 -11.452 11.106 1.00 80.88 168 SER A O 1
ATOM 1324 N N . GLY A 1 169 ? -3.463 -12.566 9.509 1.00 85.88 169 GLY A N 1
ATOM 1325 C CA . GLY A 1 169 ? -4.483 -12.436 8.466 1.00 85.88 169 GLY A CA 1
ATOM 1326 C C . GLY A 1 169 ? -3.882 -12.003 7.138 1.00 85.88 169 GLY A C 1
ATOM 1327 O O . GLY A 1 169 ? -2.657 -11.932 6.997 1.00 85.88 169 GLY A O 1
ATOM 1328 N N . ILE A 1 170 ? -4.752 -11.706 6.176 1.00 88.44 170 ILE A N 1
ATOM 1329 C CA . ILE A 1 170 ? -4.356 -11.338 4.820 1.00 88.44 170 ILE A CA 1
ATOM 1330 C C . ILE A 1 170 ? -4.799 -9.906 4.518 1.00 88.44 170 ILE A C 1
ATOM 1332 O O . ILE A 1 170 ? -5.947 -9.530 4.745 1.00 88.44 170 ILE A O 1
ATOM 1336 N N . GLY A 1 171 ? -3.879 -9.101 3.993 1.00 88.69 171 GLY A N 1
ATOM 1337 C CA . GLY A 1 171 ? -4.131 -7.734 3.561 1.00 88.69 171 GLY A CA 1
ATOM 1338 C C . GLY A 1 171 ? -3.986 -7.535 2.056 1.00 88.69 171 GLY A C 1
ATOM 1339 O O . GLY A 1 171 ? -3.168 -8.171 1.388 1.00 88.69 171 GLY A O 1
ATOM 1340 N N . ALA A 1 172 ? -4.755 -6.584 1.544 1.00 90.75 172 ALA A N 1
ATOM 1341 C CA . ALA A 1 172 ? -4.648 -6.022 0.213 1.00 90.75 172 ALA A CA 1
ATOM 1342 C C . ALA A 1 172 ? -4.693 -4.489 0.294 1.00 90.75 172 ALA A C 1
ATOM 1344 O O . ALA A 1 172 ? -5.372 -3.903 1.141 1.00 90.75 172 ALA A O 1
ATOM 1345 N N . ILE A 1 173 ? -3.947 -3.824 -0.580 1.00 90.31 173 ILE A N 1
ATOM 1346 C CA . ILE A 1 173 ? -3.864 -2.364 -0.649 1.00 90.31 173 ILE A CA 1
ATOM 1347 C C . ILE A 1 173 ? -3.883 -1.992 -2.119 1.00 90.31 173 ILE A C 1
ATOM 1349 O O . ILE A 1 173 ? -3.107 -2.534 -2.887 1.00 90.31 173 ILE A O 1
ATOM 1353 N N . ARG A 1 174 ? -4.716 -1.039 -2.514 1.00 93.69 174 ARG A N 1
ATOM 1354 C CA . ARG A 1 174 ? -4.676 -0.420 -3.837 1.00 93.69 174 ARG A CA 1
ATOM 1355 C C . ARG A 1 174 ? -4.391 1.060 -3.680 1.00 93.69 174 ARG A C 1
ATOM 1357 O O . ARG A 1 174 ? -4.953 1.697 -2.795 1.00 93.69 174 ARG A O 1
ATOM 1364 N N . PHE A 1 175 ? -3.531 1.620 -4.512 1.00 91.81 175 PHE A N 1
ATOM 1365 C CA . PHE A 1 175 ? -3.179 3.031 -4.468 1.00 91.81 175 PHE A CA 1
ATOM 1366 C C . PHE A 1 175 ? -3.121 3.617 -5.875 1.00 91.81 175 PHE A C 1
ATOM 1368 O O . PHE A 1 175 ? -2.610 2.991 -6.791 1.00 91.81 175 PHE A O 1
ATOM 1375 N N . ASP A 1 176 ? -3.629 4.835 -6.015 1.00 93.12 176 ASP A N 1
ATOM 1376 C CA . ASP A 1 176 ? -3.563 5.648 -7.229 1.00 93.12 176 ASP A CA 1
ATOM 1377 C C . ASP A 1 176 ? -3.236 7.080 -6.797 1.00 93.12 176 ASP A C 1
ATOM 1379 O O . ASP A 1 176 ? -4.068 7.754 -6.188 1.00 93.12 176 ASP A O 1
ATOM 1383 N N . LEU A 1 177 ? -1.993 7.511 -7.016 1.00 91.06 177 LEU A N 1
ATOM 1384 C CA . LEU A 1 177 ? -1.406 8.734 -6.474 1.00 91.06 177 LEU A CA 1
ATOM 1385 C C . LEU A 1 177 ? -0.776 9.575 -7.579 1.00 91.06 177 LEU A C 1
ATOM 1387 O O . LEU A 1 177 ? 0.012 9.081 -8.374 1.00 91.06 177 LEU A O 1
ATOM 1391 N N . THR A 1 178 ? -1.033 10.878 -7.577 1.00 91.12 178 THR A N 1
ATOM 1392 C CA . THR A 1 178 ? -0.457 11.832 -8.531 1.00 91.12 178 THR A CA 1
ATOM 1393 C C . THR A 1 178 ? 0.146 13.031 -7.810 1.00 91.12 178 THR A C 1
ATOM 1395 O O . THR A 1 178 ? -0.480 13.594 -6.913 1.00 91.12 178 THR A O 1
ATOM 1398 N N . TRP A 1 179 ? 1.340 13.471 -8.216 1.00 91.44 179 TRP A N 1
ATOM 1399 C CA . TRP A 1 179 ? 1.966 14.699 -7.707 1.00 91.44 179 TRP A CA 1
ATOM 1400 C C . TRP A 1 179 ? 2.775 15.443 -8.773 1.00 91.44 179 TRP A C 1
ATOM 1402 O O . TRP A 1 179 ? 3.118 14.892 -9.819 1.00 91.44 179 TRP A O 1
ATOM 1412 N N . ILE A 1 180 ? 3.085 16.716 -8.509 1.00 89.19 180 ILE A N 1
ATOM 1413 C CA . ILE A 1 180 ? 3.883 17.572 -9.397 1.00 89.19 180 ILE A CA 1
ATOM 1414 C C . ILE A 1 180 ? 5.093 18.114 -8.633 1.00 89.19 180 ILE A C 1
ATOM 1416 O O . ILE A 1 180 ? 4.996 18.555 -7.490 1.00 89.19 180 ILE A O 1
ATOM 1420 N N . GLY A 1 181 ? 6.251 18.116 -9.287 1.00 86.81 181 GLY A N 1
ATOM 1421 C CA . GLY A 1 181 ? 7.505 18.590 -8.722 1.00 86.81 181 GLY A CA 1
ATOM 1422 C C . GLY A 1 181 ? 8.217 17.532 -7.880 1.00 86.81 181 GLY A C 1
ATOM 1423 O O . GLY A 1 181 ? 7.984 16.336 -8.003 1.00 86.81 181 GLY A O 1
ATOM 1424 N N . LYS A 1 182 ? 9.162 17.978 -7.049 1.00 80.12 182 LYS A N 1
ATOM 1425 C CA . LYS A 1 182 ? 10.053 17.077 -6.297 1.00 80.12 182 LYS A CA 1
ATOM 1426 C C . LYS A 1 182 ? 9.440 16.545 -5.002 1.00 80.12 182 LYS A C 1
ATOM 1428 O O . LYS A 1 182 ? 9.975 15.595 -4.441 1.00 80.12 182 LYS A O 1
ATOM 1433 N N . ASP A 1 183 ? 8.375 17.174 -4.513 1.00 77.00 183 ASP A N 1
ATOM 1434 C CA . ASP A 1 183 ? 7.789 16.838 -3.223 1.00 77.00 183 ASP A CA 1
ATOM 1435 C C . ASP A 1 183 ? 6.629 15.850 -3.378 1.00 77.00 183 ASP A C 1
ATOM 1437 O O . ASP A 1 183 ? 5.495 16.240 -3.664 1.00 77.00 183 ASP A O 1
ATOM 1441 N N . GLY A 1 184 ? 6.905 14.564 -3.144 1.00 72.81 184 GLY A N 1
ATOM 1442 C CA . GLY A 1 184 ? 5.881 13.515 -3.111 1.00 72.81 184 GLY A CA 1
ATOM 1443 C C . GLY A 1 184 ? 4.824 13.727 -2.018 1.00 72.81 184 GLY A C 1
ATOM 1444 O O . GLY A 1 184 ? 3.712 13.211 -2.127 1.00 72.81 184 GLY A O 1
ATOM 1445 N N . ARG A 1 185 ? 5.094 14.558 -0.995 1.00 69.88 185 ARG A N 1
ATOM 1446 C CA . ARG A 1 185 ? 4.089 14.927 0.014 1.00 69.88 185 ARG A CA 1
ATOM 1447 C C . ARG A 1 185 ? 3.006 15.838 -0.552 1.00 69.88 185 ARG A C 1
ATOM 1449 O O . ARG A 1 185 ? 1.994 16.001 0.110 1.00 69.88 185 ARG A O 1
ATOM 1456 N N . SER A 1 186 ? 3.148 16.386 -1.751 1.00 75.75 186 SER A N 1
ATOM 1457 C CA . SER A 1 186 ? 2.047 17.090 -2.420 1.00 75.75 186 SER A CA 1
ATOM 1458 C C . SER A 1 186 ? 1.068 16.148 -3.131 1.00 75.75 186 SER A C 1
ATOM 1460 O O . SER A 1 186 ? 0.080 16.610 -3.695 1.00 75.75 186 SER A O 1
ATOM 1462 N N . GLY A 1 187 ? 1.331 14.834 -3.108 1.00 80.44 187 GLY A N 1
ATOM 1463 C CA . GLY A 1 187 ? 0.526 13.866 -3.835 1.00 80.44 187 GLY A CA 1
ATOM 1464 C C . GLY A 1 187 ? -0.922 13.808 -3.382 1.00 80.44 187 GLY A C 1
ATOM 1465 O O . GLY A 1 187 ? -1.201 13.694 -2.186 1.00 80.44 187 GLY A O 1
ATOM 1466 N N . ALA A 1 188 ? -1.813 13.866 -4.365 1.00 85.12 188 ALA A N 1
ATOM 1467 C CA . ALA A 1 188 ? -3.244 13.658 -4.239 1.00 85.12 188 ALA A CA 1
ATOM 1468 C C . ALA A 1 188 ? -3.614 12.323 -4.885 1.00 85.12 188 ALA A C 1
ATOM 1470 O O . ALA A 1 188 ? -2.956 11.884 -5.825 1.00 85.12 188 ALA A O 1
ATOM 1471 N N . GLY A 1 189 ? -4.660 11.675 -4.390 1.00 87.44 189 GLY A N 1
ATOM 1472 C CA . GLY A 1 189 ? -5.051 10.374 -4.909 1.00 87.44 189 GLY A CA 1
ATOM 1473 C C . GLY A 1 189 ? -5.885 9.573 -3.932 1.00 87.44 189 GLY A C 1
ATOM 1474 O O . GLY A 1 189 ? -6.355 10.111 -2.922 1.00 87.44 189 GLY A O 1
ATOM 1475 N N . THR A 1 190 ? -6.045 8.296 -4.251 1.00 88.12 190 THR A N 1
ATOM 1476 C CA . THR A 1 190 ? -6.819 7.329 -3.482 1.00 88.12 190 THR A CA 1
ATOM 1477 C C . THR A 1 190 ? -5.941 6.202 -2.967 1.00 88.12 190 THR A C 1
ATOM 1479 O O . THR A 1 190 ? -5.086 5.701 -3.693 1.00 88.12 190 THR A O 1
ATOM 1482 N N . VAL A 1 191 ? -6.184 5.767 -1.734 1.00 88.31 191 VAL A N 1
ATOM 1483 C CA . VAL A 1 191 ? -5.653 4.512 -1.197 1.00 88.31 191 VAL A CA 1
ATOM 1484 C C . VAL A 1 191 ? -6.815 3.708 -0.636 1.00 88.31 191 VAL A C 1
ATOM 1486 O O . VAL A 1 191 ? -7.505 4.171 0.268 1.00 88.31 191 VAL A O 1
ATOM 1489 N N . SER A 1 192 ? -7.027 2.515 -1.166 1.00 86.12 192 SER A N 1
ATOM 1490 C CA . SER A 1 192 ? -7.998 1.550 -0.670 1.00 86.12 192 SER A CA 1
ATOM 1491 C C . SER A 1 192 ? -7.256 0.471 0.099 1.00 86.12 192 SER A C 1
ATOM 1493 O O . SER A 1 192 ? -6.305 -0.113 -0.413 1.00 86.12 192 SER A O 1
ATOM 1495 N N . VAL A 1 193 ? -7.675 0.193 1.326 1.00 86.94 193 VAL A N 1
ATOM 1496 C CA . VAL A 1 193 ? -7.121 -0.906 2.128 1.00 86.94 193 VAL A CA 1
ATOM 1497 C C . VAL A 1 193 ? -8.227 -1.915 2.361 1.00 86.94 193 VAL A C 1
ATOM 1499 O O . VAL A 1 193 ? -9.340 -1.511 2.686 1.00 86.94 193 VAL A O 1
ATOM 1502 N N . SER A 1 194 ? -7.919 -3.199 2.201 1.00 85.06 194 SER A N 1
ATOM 1503 C CA . SER A 1 194 ? -8.797 -4.314 2.540 1.00 85.06 194 SER A CA 1
ATOM 1504 C C . SER A 1 194 ? -8.028 -5.321 3.389 1.00 85.06 194 SER A C 1
ATOM 1506 O O . SER A 1 194 ? -6.948 -5.752 2.998 1.00 85.06 194 SER A O 1
ATOM 1508 N N . LEU A 1 195 ? -8.551 -5.682 4.557 1.00 85.62 195 LEU A N 1
ATOM 1509 C CA . LEU A 1 195 ? -8.025 -6.782 5.365 1.00 85.62 195 LEU A CA 1
ATOM 1510 C C . LEU A 1 195 ? -9.108 -7.846 5.505 1.00 85.62 195 LEU A C 1
ATOM 1512 O O . LEU A 1 195 ? -10.247 -7.514 5.837 1.00 85.62 195 LEU A O 1
ATOM 1516 N N . GLY A 1 196 ? -8.732 -9.099 5.268 1.00 80.00 196 GLY A N 1
ATOM 1517 C CA . GLY A 1 196 ? -9.569 -10.275 5.465 1.00 80.00 196 GLY A CA 1
ATOM 1518 C C . GLY A 1 196 ? -8.986 -11.183 6.543 1.00 80.00 196 GLY A C 1
ATOM 1519 O O . GLY A 1 196 ? -7.763 -11.326 6.654 1.00 80.00 196 GLY A O 1
ATOM 1520 N N . ASP A 1 197 ? -9.876 -11.782 7.334 1.00 82.44 197 ASP A N 1
ATOM 1521 C CA . ASP A 1 197 ? -9.551 -12.768 8.373 1.00 82.44 197 ASP A CA 1
ATOM 1522 C C . ASP A 1 197 ? -8.437 -12.298 9.328 1.00 82.44 197 ASP A C 1
ATOM 1524 O O . ASP A 1 197 ? -7.505 -13.035 9.669 1.00 82.44 197 ASP A O 1
ATOM 1528 N N . ALA A 1 198 ? -8.514 -11.029 9.737 1.00 82.44 198 ALA A N 1
ATOM 1529 C CA . ALA A 1 198 ? -7.509 -10.400 10.571 1.00 82.44 198 ALA A CA 1
ATOM 1530 C C . ALA A 1 198 ? -7.798 -10.623 12.060 1.00 82.44 198 ALA A C 1
ATOM 1532 O O . ALA A 1 198 ? -8.874 -10.296 12.548 1.00 82.44 198 ALA A O 1
ATOM 1533 N N . ILE A 1 199 ? -6.831 -11.116 12.828 1.00 78.94 199 ILE A N 1
ATOM 1534 C CA . ILE A 1 199 ? -6.947 -11.203 14.290 1.00 78.94 199 ILE A CA 1
ATOM 1535 C C . ILE A 1 199 ? -6.127 -10.077 14.883 1.00 78.94 199 ILE A C 1
ATOM 1537 O O . ILE A 1 199 ? -4.916 -10.054 14.703 1.00 78.94 199 ILE A O 1
ATOM 1541 N N . VAL A 1 200 ? -6.776 -9.169 15.608 1.00 78.00 200 VAL A N 1
ATOM 1542 C CA . VAL A 1 200 ? -6.119 -8.063 16.305 1.00 78.00 200 VAL A CA 1
ATOM 1543 C C . VAL A 1 200 ? -6.084 -8.368 17.793 1.00 78.00 200 VAL A C 1
ATOM 1545 O O . VAL A 1 200 ? -7.123 -8.495 18.442 1.00 78.00 200 VAL A O 1
ATOM 1548 N N . ASN A 1 201 ? -4.882 -8.462 18.353 1.00 68.12 201 ASN A N 1
ATOM 1549 C CA . ASN A 1 201 ? -4.683 -8.599 19.790 1.00 68.12 201 ASN A CA 1
ATOM 1550 C C . ASN A 1 201 ? -4.075 -7.312 20.346 1.00 68.12 201 ASN A C 1
ATOM 1552 O O . ASN A 1 201 ? -2.959 -6.963 19.988 1.00 68.12 201 ASN A O 1
ATOM 1556 N N . LEU A 1 202 ? -4.803 -6.596 21.198 1.00 66.12 202 LEU A N 1
ATOM 1557 C CA . LEU A 1 202 ? -4.309 -5.400 21.879 1.00 66.12 202 LEU A CA 1
ATOM 1558 C C . LEU A 1 202 ? -4.018 -5.762 23.334 1.00 66.12 202 LEU A C 1
ATOM 1560 O O . LEU A 1 202 ? -4.888 -6.286 24.019 1.00 66.12 202 LEU A O 1
ATOM 1564 N N . SER A 1 203 ? -2.813 -5.463 23.826 1.00 61.94 203 SER A N 1
ATOM 1565 C CA . SER A 1 203 ? -2.426 -5.774 25.210 1.00 61.94 203 SER A CA 1
ATOM 1566 C C . SER A 1 203 ? -3.462 -5.275 26.227 1.00 61.94 203 SER A C 1
ATOM 1568 O O . SER A 1 203 ? -3.772 -4.087 26.274 1.00 61.94 203 SER A O 1
ATOM 1570 N N . GLY A 1 204 ? -3.970 -6.183 27.065 1.00 63.50 204 GLY A N 1
ATOM 1571 C CA . GLY A 1 204 ? -4.992 -5.884 28.076 1.00 63.50 204 GLY A CA 1
ATOM 1572 C C . GLY A 1 204 ? -6.435 -5.885 27.557 1.00 63.50 204 GLY A C 1
ATOM 1573 O O . GLY A 1 204 ? -7.360 -5.747 28.354 1.00 63.50 204 GLY A O 1
ATOM 1574 N N . LEU A 1 205 ? -6.639 -6.085 26.255 1.00 67.38 205 LEU A N 1
ATOM 1575 C CA . LEU A 1 205 ? -7.937 -6.294 25.627 1.00 67.38 205 LEU A CA 1
ATOM 1576 C C . LEU A 1 205 ? -8.013 -7.712 25.048 1.00 67.38 205 LEU A C 1
ATOM 1578 O O . LEU A 1 205 ? -6.993 -8.320 24.722 1.00 67.38 205 LEU A O 1
ATOM 1582 N N . PRO A 1 206 ? -9.219 -8.278 24.942 1.00 67.50 206 PRO A N 1
ATOM 1583 C CA . PRO A 1 206 ? -9.389 -9.561 24.288 1.00 67.50 206 PRO A CA 1
ATOM 1584 C C . PRO A 1 206 ? -9.059 -9.473 22.794 1.00 67.50 206 PRO A C 1
ATOM 1586 O O . PRO A 1 206 ? -9.242 -8.429 22.166 1.00 67.50 206 PRO A O 1
ATOM 1589 N N . SER A 1 207 ? -8.604 -10.587 22.219 1.00 75.56 207 SER A N 1
ATOM 1590 C CA . SER A 1 207 ? -8.385 -10.688 20.777 1.00 75.56 207 SER A CA 1
ATOM 1591 C C . SER A 1 207 ? -9.702 -10.544 20.021 1.00 75.56 207 SER A C 1
ATOM 1593 O O . SER A 1 207 ? -10.695 -11.191 20.367 1.00 75.56 207 SER A O 1
ATOM 1595 N N . VAL A 1 208 ? -9.687 -9.743 18.962 1.00 78.50 208 VAL A N 1
ATOM 1596 C CA . VAL A 1 208 ? -10.844 -9.496 18.105 1.00 78.50 208 VAL A CA 1
ATOM 1597 C C . VAL A 1 208 ? -10.547 -10.030 16.709 1.00 78.50 208 VAL A C 1
ATOM 1599 O O . VAL A 1 208 ? -9.577 -9.606 16.082 1.00 78.50 208 VAL A O 1
ATOM 1602 N N . ALA A 1 209 ? -11.377 -10.960 16.238 1.00 83.69 209 ALA A N 1
ATOM 1603 C CA . ALA A 1 209 ? -11.350 -11.435 14.861 1.00 83.69 209 ALA A CA 1
ATOM 1604 C C . ALA A 1 209 ? -12.189 -10.502 13.976 1.00 83.69 209 ALA A C 1
ATOM 1606 O O . ALA A 1 209 ? -13.365 -10.246 14.251 1.00 83.69 209 ALA A O 1
ATOM 1607 N N . ILE A 1 210 ? -11.554 -9.978 12.937 1.00 85.00 210 ILE A N 1
ATOM 1608 C CA . ILE A 1 210 ? -12.082 -9.063 11.934 1.00 85.00 210 ILE A CA 1
ATOM 1609 C C . ILE A 1 210 ? -12.220 -9.863 10.640 1.00 85.00 210 ILE A C 1
ATOM 1611 O O . ILE A 1 210 ? -11.224 -10.318 10.084 1.00 85.00 210 ILE A O 1
ATOM 1615 N N . SER A 1 211 ? -13.447 -10.033 10.161 1.00 87.62 211 SER A N 1
ATOM 1616 C CA . SER A 1 211 ? -13.720 -10.668 8.868 1.00 87.62 211 SER A CA 1
ATOM 1617 C C . SER A 1 211 ? -13.456 -9.709 7.708 1.00 87.62 211 SER A C 1
ATOM 1619 O O . SER A 1 211 ? -13.003 -10.133 6.650 1.00 87.62 211 SER A O 1
ATOM 1621 N N . GLU A 1 212 ? -13.687 -8.411 7.920 1.00 89.56 212 GLU A N 1
ATOM 1622 C CA . GLU A 1 212 ? -13.487 -7.376 6.911 1.00 89.56 212 GLU A CA 1
ATOM 1623 C C . GLU A 1 212 ? -13.023 -6.069 7.561 1.00 89.56 212 GLU A C 1
ATOM 1625 O O . GLU A 1 212 ? -13.625 -5.589 8.519 1.00 89.56 212 GLU A O 1
ATOM 1630 N N . LEU A 1 213 ? -11.979 -5.448 7.018 1.00 88.38 213 LEU A N 1
ATOM 1631 C CA . LEU A 1 213 ? -11.696 -4.027 7.210 1.00 88.38 213 LEU A CA 1
ATOM 1632 C C . LEU A 1 213 ? -11.527 -3.399 5.838 1.00 88.38 213 LEU A C 1
ATOM 1634 O O . LEU A 1 213 ? -10.662 -3.835 5.089 1.00 88.38 213 LEU A O 1
ATOM 1638 N N . SER A 1 214 ? -12.303 -2.366 5.525 1.00 90.31 214 SER A N 1
ATOM 1639 C CA . SER A 1 214 ? -12.183 -1.630 4.268 1.00 90.31 214 SER A CA 1
ATOM 1640 C C . SER A 1 214 ? -12.224 -0.126 4.499 1.00 90.31 214 SER A C 1
ATOM 1642 O O . SER A 1 214 ? -13.054 0.346 5.276 1.00 90.31 214 SER A O 1
ATOM 1644 N N . ALA A 1 215 ? -11.388 0.639 3.806 1.00 89.88 215 ALA A N 1
ATOM 1645 C CA . ALA A 1 215 ? -11.488 2.098 3.782 1.00 89.88 215 ALA A CA 1
ATOM 1646 C C . ALA A 1 215 ? -10.950 2.653 2.466 1.00 89.88 215 ALA A C 1
ATOM 1648 O O . ALA A 1 215 ? -9.920 2.177 1.985 1.00 89.88 215 ALA A O 1
ATOM 1649 N N . ASN A 1 216 ? -11.596 3.695 1.937 1.00 89.69 216 ASN A N 1
ATOM 1650 C CA . ASN A 1 216 ? -11.059 4.511 0.856 1.00 89.69 216 ASN A CA 1
ATOM 1651 C C . ASN A 1 216 ? -10.556 5.840 1.420 1.00 89.69 216 ASN A C 1
ATOM 1653 O O . ASN A 1 216 ? -11.287 6.615 2.039 1.00 89.69 216 ASN A O 1
ATOM 1657 N N . LEU A 1 217 ? -9.273 6.105 1.210 1.00 89.19 217 LEU A N 1
ATOM 1658 C CA . LEU A 1 217 ? -8.577 7.285 1.696 1.00 89.19 217 LEU A CA 1
ATOM 1659 C C . LEU A 1 217 ? -8.328 8.230 0.527 1.00 89.19 217 LEU A C 1
ATOM 1661 O O . LEU A 1 217 ? -7.683 7.845 -0.439 1.00 89.19 217 LEU A O 1
ATOM 1665 N N . THR A 1 218 ? -8.779 9.475 0.628 1.00 89.50 218 THR A N 1
ATOM 1666 C CA . THR A 1 218 ? -8.484 10.553 -0.322 1.00 89.50 218 THR A CA 1
ATOM 1667 C C . THR A 1 218 ? -7.600 11.598 0.333 1.00 89.50 218 THR A C 1
ATOM 1669 O O . THR A 1 218 ? -7.805 11.957 1.492 1.00 89.50 218 THR A O 1
ATOM 1672 N N . ARG A 1 219 ? -6.601 12.108 -0.384 1.00 87.56 219 ARG A N 1
ATOM 1673 C CA . ARG A 1 219 ? -5.737 13.172 0.141 1.00 87.56 219 ARG A CA 1
ATOM 1674 C C . ARG A 1 219 ? -6.204 14.551 -0.295 1.00 87.56 219 ARG A C 1
ATOM 1676 O O . ARG A 1 219 ? -6.382 14.800 -1.484 1.00 87.56 219 ARG A O 1
ATOM 1683 N N . ASP A 1 220 ? -6.374 15.455 0.665 1.00 82.56 220 ASP A N 1
ATOM 1684 C CA . ASP A 1 220 ? -6.710 16.849 0.397 1.00 82.56 220 ASP A CA 1
ATOM 1685 C C . ASP A 1 220 ? -5.473 17.726 0.137 1.00 82.56 220 ASP A C 1
ATOM 1687 O O . ASP A 1 220 ? -4.329 17.342 0.380 1.00 82.56 220 ASP A O 1
ATOM 1691 N N . GLN A 1 221 ? -5.717 18.949 -0.344 1.00 77.81 221 GLN A N 1
ATOM 1692 C CA . GLN A 1 221 ? -4.669 19.928 -0.662 1.00 77.81 221 GLN A CA 1
ATOM 1693 C C . GLN A 1 221 ? -3.864 20.397 0.561 1.00 77.81 221 GLN A C 1
ATOM 1695 O O . GLN A 1 221 ? -2.793 20.975 0.403 1.00 77.81 221 GLN A O 1
ATOM 1700 N N . GLN A 1 222 ? -4.368 20.173 1.779 1.00 80.88 222 GLN A N 1
ATOM 1701 C CA . GLN A 1 222 ? -3.672 20.495 3.027 1.00 80.88 222 GLN A CA 1
ATOM 1702 C C . GLN A 1 222 ? -2.778 19.333 3.494 1.00 80.88 222 GLN A C 1
ATOM 1704 O O . GLN A 1 222 ? -2.166 19.421 4.556 1.00 80.88 222 GLN A O 1
ATOM 1709 N N . GLY A 1 223 ? -2.706 18.248 2.716 1.00 83.00 223 GLY A N 1
ATOM 1710 C CA . GLY A 1 223 ? -1.891 17.073 2.995 1.00 83.00 223 GLY A CA 1
ATOM 1711 C C . GLY A 1 223 ? -2.568 16.034 3.887 1.00 83.00 223 GLY A C 1
ATOM 1712 O O . GLY A 1 223 ? -1.932 15.016 4.175 1.00 83.00 223 GLY A O 1
ATOM 1713 N N . TRP A 1 224 ? -3.828 16.241 4.289 1.00 88.62 224 TRP A N 1
ATOM 1714 C CA . TRP A 1 224 ? -4.575 15.289 5.109 1.00 88.62 224 TRP A CA 1
ATOM 1715 C C . TRP A 1 224 ? -5.197 14.198 4.248 1.00 88.62 224 TRP A C 1
ATOM 1717 O O . TRP A 1 224 ? -5.900 14.478 3.281 1.00 88.62 224 TRP A O 1
ATOM 1727 N N . TRP A 1 225 ? -5.024 12.954 4.669 1.00 90.38 225 TRP A N 1
ATOM 1728 C CA . TRP A 1 225 ? -5.825 11.831 4.208 1.00 90.38 225 TRP A CA 1
ATOM 1729 C C . TRP A 1 225 ? -7.186 11.862 4.887 1.00 90.38 225 TRP A C 1
ATOM 1731 O O . TRP A 1 225 ? -7.273 12.171 6.074 1.00 90.38 225 TRP A O 1
ATOM 1741 N N . ARG A 1 226 ? -8.248 11.550 4.154 1.00 93.44 226 ARG A N 1
ATOM 1742 C CA . ARG A 1 226 ? -9.628 11.503 4.633 1.00 93.44 226 ARG A CA 1
ATOM 1743 C C . ARG A 1 226 ? -10.292 10.223 4.163 1.00 93.44 226 ARG A C 1
ATOM 1745 O O . ARG A 1 226 ? -10.127 9.854 3.010 1.00 93.44 226 ARG A O 1
ATOM 1752 N N . THR A 1 227 ? -11.064 9.589 5.025 1.00 93.56 227 THR A N 1
ATOM 1753 C CA . THR A 1 227 ? -11.977 8.500 4.665 1.00 93.56 227 THR A CA 1
ATOM 1754 C C . THR A 1 227 ? -13.349 8.836 5.215 1.00 93.56 227 THR A C 1
ATOM 1756 O O . THR A 1 227 ? -13.450 9.324 6.341 1.00 93.56 227 THR A O 1
ATOM 1759 N N . ASP A 1 228 ? -14.382 8.573 4.427 1.00 92.31 228 ASP A N 1
ATOM 1760 C CA . ASP A 1 228 ? -15.784 8.744 4.823 1.00 92.31 228 ASP A CA 1
ATOM 1761 C C . ASP A 1 228 ? -16.524 7.393 4.868 1.00 92.31 228 ASP A C 1
ATOM 1763 O O . ASP A 1 228 ? -17.730 7.335 5.098 1.00 92.31 228 ASP A O 1
ATOM 1767 N N . ASP A 1 229 ? -15.803 6.299 4.623 1.00 92.94 229 ASP A N 1
ATOM 1768 C CA . ASP A 1 229 ? -16.352 4.975 4.353 1.00 92.94 229 ASP A CA 1
ATOM 1769 C C . ASP A 1 229 ? -15.553 3.853 5.024 1.00 92.94 229 ASP A C 1
ATOM 1771 O O . ASP A 1 229 ? -15.530 2.725 4.530 1.00 92.94 229 ASP A O 1
ATOM 1775 N N . LEU A 1 230 ? -14.930 4.138 6.171 1.00 93.19 230 LEU A N 1
ATOM 1776 C CA . LEU A 1 230 ? -14.320 3.092 6.982 1.00 93.19 230 LEU A CA 1
ATOM 1777 C C . LEU A 1 230 ? -15.402 2.089 7.379 1.00 93.19 230 LEU A C 1
ATOM 1779 O O . LEU A 1 230 ? -16.404 2.462 7.991 1.00 93.19 230 LEU A O 1
ATOM 1783 N N . ARG A 1 231 ? -15.165 0.817 7.082 1.00 93.44 231 ARG A N 1
ATOM 1784 C CA . ARG A 1 231 ? -15.998 -0.311 7.490 1.00 93.44 231 ARG A CA 1
ATOM 1785 C C . ARG A 1 231 ? -15.129 -1.358 8.153 1.00 93.44 231 ARG A C 1
ATOM 1787 O O . ARG A 1 231 ? -14.033 -1.647 7.682 1.00 93.44 231 ARG A O 1
ATOM 1794 N N . VAL A 1 232 ? -15.630 -1.909 9.246 1.00 91.69 232 VAL A N 1
ATOM 1795 C CA . VAL A 1 232 ? -15.035 -3.042 9.942 1.00 91.69 232 VAL A CA 1
ATOM 1796 C C . VAL A 1 232 ? -16.158 -4.007 10.282 1.00 91.69 232 VAL A C 1
ATOM 1798 O O . VAL A 1 232 ? -17.152 -3.596 10.879 1.00 91.69 232 VAL A O 1
ATOM 1801 N N . ALA A 1 233 ? -16.007 -5.272 9.928 1.00 91.38 233 ALA A N 1
ATOM 1802 C CA . ALA A 1 233 ? -16.901 -6.344 10.326 1.00 91.38 233 ALA A CA 1
ATOM 1803 C C . ALA A 1 233 ? -16.122 -7.374 11.145 1.00 91.38 233 ALA A C 1
ATOM 1805 O O . ALA A 1 233 ? -14.988 -7.731 10.822 1.00 91.38 233 ALA A O 1
ATOM 1806 N N . GLY A 1 234 ? -16.729 -7.815 12.239 1.00 88.06 234 GLY A N 1
ATOM 1807 C CA . GLY A 1 234 ? -16.239 -8.915 13.048 1.00 88.06 234 GLY A CA 1
ATOM 1808 C C . GLY A 1 234 ? -16.649 -10.265 12.486 1.00 88.06 234 GLY A C 1
ATOM 1809 O O . GLY A 1 234 ? -17.623 -10.387 11.743 1.00 88.06 234 GLY A O 1
ATOM 1810 N N . GLU A 1 235 ? -15.936 -11.304 12.901 1.00 84.94 235 GLU A N 1
ATOM 1811 C CA . GLU A 1 235 ? -16.341 -12.680 12.620 1.00 84.94 235 GLU A CA 1
ATOM 1812 C C . GLU A 1 235 ? -17.758 -12.968 13.161 1.00 84.94 235 GLU A C 1
ATOM 1814 O O . GLU A 1 235 ? -18.139 -12.481 14.232 1.00 84.94 235 GLU A O 1
ATOM 1819 N N . ASN A 1 236 ? -18.540 -13.773 12.431 1.00 83.38 236 ASN A N 1
ATOM 1820 C CA . ASN A 1 236 ? -19.910 -14.171 12.791 1.00 83.38 236 ASN A CA 1
ATOM 1821 C C . ASN A 1 236 ? -20.868 -12.991 13.057 1.00 83.38 236 ASN A C 1
ATOM 1823 O O . ASN A 1 236 ? -21.746 -13.090 13.919 1.00 83.38 236 ASN A O 1
ATOM 1827 N N . ASP A 1 237 ? -20.660 -11.857 12.380 1.00 81.12 237 ASP A N 1
ATOM 1828 C CA . ASP A 1 237 ? -21.400 -10.606 12.597 1.00 81.12 237 ASP A CA 1
ATOM 1829 C C . ASP A 1 237 ? -21.395 -10.162 14.074 1.00 81.12 237 ASP A C 1
ATOM 1831 O O . ASP A 1 237 ? -22.342 -9.552 14.581 1.00 81.12 237 ASP A O 1
ATOM 1835 N N . GLY A 1 238 ? -20.318 -10.510 14.793 1.00 84.62 238 GLY A N 1
ATOM 1836 C CA . GLY A 1 238 ? -20.119 -10.223 16.213 1.00 84.62 238 GLY A CA 1
ATOM 1837 C C . GLY A 1 238 ? -20.197 -8.733 16.532 1.00 84.62 238 GLY A C 1
ATOM 1838 O O . GLY A 1 238 ? -20.817 -8.307 17.511 1.00 84.62 238 GLY A O 1
ATOM 1839 N N . PHE A 1 239 ? -19.565 -7.937 15.678 1.00 88.69 239 PHE A N 1
ATOM 1840 C CA . PHE A 1 239 ? -19.604 -6.489 15.727 1.00 88.69 239 PHE A CA 1
ATOM 1841 C C . PHE A 1 239 ? -19.504 -5.922 14.314 1.00 88.69 239 PHE A C 1
ATOM 1843 O O . PHE A 1 239 ? -18.934 -6.543 13.420 1.00 88.69 239 PHE A O 1
ATOM 1850 N N . ALA A 1 240 ? -20.030 -4.720 14.130 1.00 92.38 240 ALA A N 1
ATOM 1851 C CA . ALA A 1 240 ? -19.865 -3.952 12.909 1.00 92.38 240 ALA A CA 1
ATOM 1852 C C . ALA A 1 240 ? -19.529 -2.511 13.275 1.00 92.38 240 ALA A C 1
ATOM 1854 O O . ALA A 1 240 ? -20.126 -1.933 14.188 1.00 92.38 240 ALA A O 1
ATOM 1855 N N . ALA A 1 241 ? -18.569 -1.931 12.568 1.00 92.69 241 ALA A N 1
ATOM 1856 C CA . ALA A 1 241 ? -18.136 -0.568 12.767 1.00 92.69 241 ALA A CA 1
ATOM 1857 C C . ALA A 1 241 ? -18.127 0.187 11.439 1.00 92.69 241 ALA A C 1
ATOM 1859 O O . ALA A 1 241 ? -17.570 -0.284 10.452 1.00 92.69 241 ALA A O 1
ATOM 1860 N N . THR A 1 242 ? -18.719 1.375 11.419 1.00 95.31 242 THR A N 1
ATOM 1861 C CA . THR A 1 242 ? -18.680 2.275 10.261 1.00 95.31 242 THR A CA 1
ATOM 1862 C C . THR A 1 242 ? -18.213 3.644 10.700 1.00 95.31 242 THR A C 1
ATOM 1864 O O . THR A 1 242 ? -18.661 4.132 11.737 1.00 95.31 242 THR A O 1
ATOM 1867 N N . GLY A 1 243 ? -17.344 4.297 9.944 1.00 94.75 243 GLY A N 1
ATOM 1868 C CA . GLY A 1 243 ? -16.797 5.567 10.384 1.00 94.75 243 GLY A CA 1
ATOM 1869 C C . GLY A 1 243 ? -16.211 6.423 9.287 1.00 94.75 243 GLY A C 1
ATOM 1870 O O . GLY A 1 243 ? -16.117 6.048 8.125 1.00 94.75 243 GLY A O 1
ATOM 1871 N N . GLN A 1 244 ? -15.783 7.590 9.731 1.00 96.06 244 GLN A N 1
ATOM 1872 C CA . GLN A 1 244 ? -15.048 8.554 8.939 1.00 96.06 244 GLN A CA 1
ATOM 1873 C C . GLN A 1 244 ? -13.842 9.018 9.745 1.00 96.06 244 GLN A C 1
ATOM 1875 O O . GLN A 1 244 ? -13.833 8.966 10.981 1.00 96.06 244 GLN A O 1
ATOM 1880 N N . GLY A 1 245 ? -12.819 9.505 9.069 1.00 93.94 245 GLY A N 1
ATOM 1881 C CA . GLY A 1 245 ? -11.635 9.980 9.750 1.00 93.94 245 GLY A CA 1
ATOM 1882 C C . GLY A 1 245 ? -10.696 10.752 8.860 1.00 93.94 245 GLY A C 1
ATOM 1883 O O . GLY A 1 245 ? -10.813 10.768 7.637 1.00 93.94 245 GLY A O 1
ATOM 1884 N N . ARG A 1 246 ? -9.751 11.421 9.508 1.00 94.25 246 ARG A N 1
ATOM 1885 C CA . ARG A 1 246 ? -8.671 12.140 8.855 1.00 94.25 246 ARG A CA 1
ATOM 1886 C C . ARG A 1 246 ? -7.347 11.766 9.496 1.00 94.25 246 ARG A C 1
ATOM 1888 O O . ARG A 1 246 ? -7.256 11.639 10.717 1.00 94.25 246 ARG A O 1
ATOM 1895 N N . PHE A 1 247 ? -6.327 11.631 8.665 1.00 91.06 247 PHE A N 1
ATOM 1896 C CA . PHE A 1 247 ? -4.976 11.286 9.076 1.00 91.06 247 PHE A CA 1
ATOM 1897 C C . PHE A 1 247 ? -4.002 12.280 8.462 1.00 91.06 247 PHE A C 1
ATOM 1899 O O . PHE A 1 247 ? -4.074 12.576 7.269 1.00 91.06 247 PHE A O 1
ATOM 1906 N N . LEU A 1 248 ? -3.079 12.786 9.267 1.00 90.00 248 LEU A N 1
ATOM 1907 C CA . LEU A 1 248 ? -1.934 13.535 8.773 1.00 90.00 248 LEU A CA 1
ATOM 1908 C C . LEU A 1 24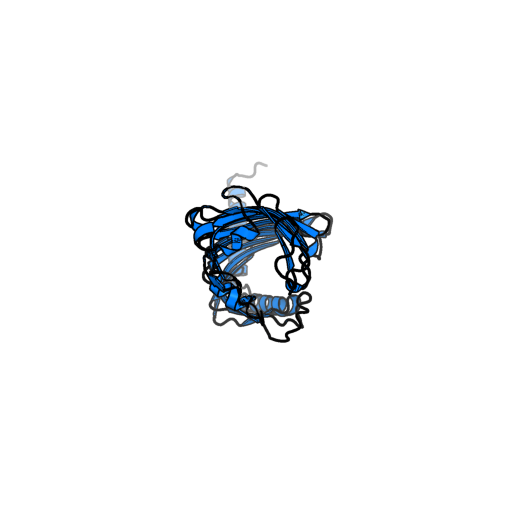8 ? -0.709 12.657 8.976 1.00 90.00 248 LEU A C 1
ATOM 1910 O O . LEU A 1 248 ? -0.248 12.497 10.106 1.00 90.00 248 LEU A O 1
ATOM 1914 N N . LEU A 1 249 ? -0.231 12.062 7.884 1.00 83.56 249 LEU A N 1
ATOM 1915 C CA . LE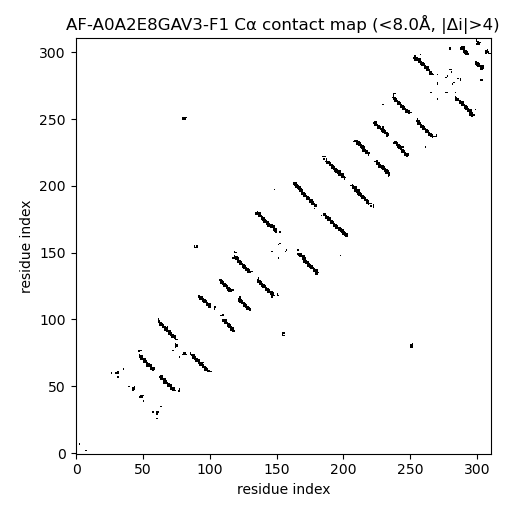U A 1 249 ? 0.999 11.281 7.901 1.00 83.56 249 LEU A CA 1
ATOM 1916 C C . LEU A 1 249 ? 2.180 12.245 7.970 1.00 83.56 249 LEU A C 1
ATOM 1918 O O . LEU A 1 249 ? 2.396 13.045 7.058 1.00 83.56 249 LEU A O 1
ATOM 1922 N N . ASP A 1 250 ? 2.895 12.174 9.081 1.00 78.12 250 ASP A N 1
ATOM 1923 C CA . ASP A 1 250 ? 4.109 12.936 9.342 1.00 78.12 250 ASP A CA 1
ATOM 1924 C C . ASP A 1 250 ? 5.347 12.060 9.072 1.00 78.12 250 ASP A C 1
ATOM 1926 O O . ASP A 1 250 ? 5.220 10.889 8.709 1.00 78.12 250 ASP A O 1
ATOM 1930 N N . GLU A 1 251 ? 6.552 12.607 9.236 1.00 67.38 251 GLU A N 1
ATOM 1931 C CA . GLU A 1 251 ? 7.811 11.870 9.037 1.00 67.38 251 GLU A CA 1
ATOM 1932 C C . GLU A 1 251 ? 7.873 10.587 9.870 1.00 67.38 251 GLU A C 1
ATOM 1934 O O . GLU A 1 251 ? 8.315 9.546 9.393 1.00 67.38 251 GLU A O 1
ATOM 1939 N N . SER A 1 252 ? 7.371 10.633 11.104 1.00 69.19 252 SER A N 1
ATOM 1940 C CA . SER A 1 252 ? 7.201 9.441 11.923 1.00 69.19 252 SER A CA 1
ATOM 1941 C C . SER A 1 252 ? 5.742 9.000 11.931 1.00 69.19 252 SER A C 1
ATOM 1943 O O . SER A 1 252 ? 4.827 9.774 12.224 1.00 69.19 252 SER A O 1
ATOM 1945 N N . LEU A 1 253 ? 5.516 7.698 11.726 1.00 70.38 253 LEU A N 1
ATOM 1946 C CA . LEU A 1 253 ? 4.203 7.099 11.966 1.00 70.38 253 LEU A CA 1
ATOM 1947 C C . LEU A 1 253 ? 3.719 7.388 13.390 1.00 70.38 253 LEU A C 1
ATOM 1949 O O . LEU A 1 253 ? 2.537 7.612 13.583 1.00 70.38 253 LEU A O 1
ATOM 1953 N N . LEU A 1 254 ? 4.612 7.457 14.382 1.00 74.62 254 LEU A N 1
ATOM 1954 C CA . LEU A 1 254 ? 4.225 7.728 15.770 1.00 74.62 254 LEU A CA 1
ATOM 1955 C C . LEU A 1 254 ? 3.807 9.187 16.011 1.00 74.62 254 LEU A C 1
ATOM 1957 O O . LEU A 1 254 ? 2.986 9.426 16.898 1.00 74.62 254 LEU A O 1
ATOM 1961 N N . SER A 1 255 ? 4.350 10.148 15.252 1.00 80.50 255 SER A N 1
ATOM 1962 C CA . SER A 1 255 ? 3.951 11.565 15.326 1.00 80.50 255 SER A CA 1
ATOM 1963 C C . SER A 1 255 ? 2.760 11.896 14.428 1.00 80.50 255 SER A C 1
ATOM 1965 O O . SER A 1 255 ? 2.132 12.936 14.611 1.00 80.50 255 SER A O 1
ATOM 1967 N N . SER A 1 256 ? 2.411 10.996 13.507 1.00 83.81 256 SER A N 1
ATOM 1968 C CA . SER A 1 256 ? 1.276 11.162 12.603 1.00 83.81 256 SER A CA 1
ATOM 1969 C C . SER A 1 256 ? -0.019 11.360 13.386 1.00 83.81 256 SER A C 1
ATOM 1971 O O . SER A 1 256 ? -0.304 10.627 14.338 1.00 83.81 256 SER A O 1
ATOM 1973 N N . MET A 1 257 ? -0.802 12.361 12.989 1.00 91.81 257 MET A N 1
ATOM 1974 C CA . MET A 1 257 ? -2.053 12.693 13.663 1.00 91.81 257 MET A CA 1
ATOM 1975 C C . MET A 1 257 ? -3.196 11.840 13.129 1.00 91.81 257 MET A C 1
ATOM 1977 O O . MET A 1 257 ? -3.321 11.633 11.922 1.00 91.81 257 MET A O 1
ATOM 1981 N N . VAL A 1 258 ? -4.072 11.413 14.031 1.00 93.06 258 VAL A N 1
ATOM 1982 C CA . VAL A 1 258 ? -5.311 10.706 13.720 1.00 93.06 258 VAL A CA 1
ATOM 1983 C C . VAL A 1 258 ? -6.494 11.462 14.311 1.00 93.06 258 VAL A C 1
ATOM 1985 O O . VAL A 1 258 ? -6.425 11.997 15.417 1.00 93.06 258 VAL A O 1
ATOM 1988 N N . ASN A 1 259 ? -7.583 11.526 13.555 1.00 94.50 259 ASN A N 1
ATOM 1989 C CA . ASN A 1 259 ? -8.892 11.945 14.030 1.00 94.50 259 ASN A CA 1
ATOM 1990 C C . ASN A 1 259 ? -9.946 11.053 13.372 1.00 94.50 259 ASN A C 1
ATOM 1992 O O . ASN A 1 259 ? -10.325 11.274 12.226 1.00 94.50 259 ASN A O 1
ATOM 1996 N N . LEU A 1 260 ? -10.373 10.024 14.089 1.00 94.62 260 LEU A N 1
ATOM 1997 C CA . LEU A 1 260 ? -11.291 8.989 13.642 1.00 94.62 260 LEU A CA 1
ATOM 1998 C C . LEU A 1 260 ? -12.585 9.085 14.450 1.00 94.62 260 LEU A C 1
ATOM 2000 O O . LEU A 1 260 ? -12.536 9.187 15.673 1.00 94.62 260 LEU A O 1
ATOM 2004 N N . SER A 1 261 ? -13.735 8.994 13.793 1.00 95.62 261 SER A N 1
ATOM 2005 C CA . SER A 1 261 ? -15.043 8.876 14.436 1.00 95.62 261 SER A CA 1
ATOM 2006 C C . SER A 1 261 ? -15.761 7.672 13.846 1.00 95.62 261 SER A C 1
ATOM 2008 O O . SER A 1 261 ? -16.134 7.674 12.675 1.00 95.62 261 SER A O 1
ATOM 2010 N N . VAL A 1 262 ? -15.973 6.657 14.673 1.00 95.31 262 VAL A N 1
ATOM 2011 C CA . VAL A 1 262 ? -16.534 5.363 14.293 1.00 95.31 262 VAL A CA 1
ATOM 2012 C C . VAL A 1 262 ? -17.786 5.099 15.109 1.00 95.31 262 VAL A C 1
ATOM 2014 O O . VAL A 1 262 ? -17.832 5.334 16.312 1.00 95.31 262 VAL A O 1
ATOM 2017 N N . SER A 1 263 ? -18.818 4.617 14.444 1.00 94.94 263 SER A N 1
ATOM 2018 C CA . SER A 1 263 ? -20.016 4.065 15.046 1.00 94.94 263 SER A CA 1
ATOM 2019 C C . SER A 1 263 ? -19.845 2.556 15.127 1.00 94.94 263 SER A C 1
ATOM 2021 O O . SER A 1 263 ? -19.649 1.920 14.098 1.00 94.94 263 SER A O 1
ATOM 2023 N N . VAL A 1 264 ? -19.858 2.001 16.336 1.00 93.00 264 VAL A N 1
ATOM 2024 C CA . VAL A 1 264 ? -19.663 0.573 16.605 1.00 93.00 264 VAL A CA 1
ATOM 2025 C C . VAL A 1 264 ? -20.970 -0.014 17.115 1.00 93.00 264 VAL A C 1
ATOM 2027 O O . VAL A 1 264 ? -21.572 0.515 18.044 1.00 93.00 264 VAL A O 1
ATOM 2030 N N . THR A 1 265 ? -21.381 -1.132 16.539 1.00 92.81 265 THR A N 1
ATOM 2031 C CA . THR A 1 265 ? -22.499 -1.958 16.997 1.00 92.81 265 THR A CA 1
ATOM 2032 C C . THR A 1 265 ? -21.960 -3.332 17.371 1.00 92.81 265 THR A C 1
ATOM 2034 O O . THR A 1 265 ? -21.057 -3.843 16.711 1.00 92.81 265 THR A O 1
ATOM 2037 N N . ILE A 1 266 ? -22.486 -3.917 18.445 1.00 91.38 266 ILE A N 1
ATOM 2038 C CA . ILE A 1 266 ? -22.157 -5.280 18.881 1.00 91.38 266 ILE A CA 1
ATOM 2039 C C . ILE A 1 266 ? -23.437 -6.100 18.987 1.00 91.38 266 ILE A C 1
ATOM 2041 O O . ILE A 1 266 ? -24.506 -5.556 19.284 1.00 91.38 266 ILE A O 1
ATOM 2045 N N . ASN A 1 267 ? -23.319 -7.406 18.769 1.00 89.69 267 ASN A N 1
ATOM 2046 C CA . ASN A 1 267 ? -24.416 -8.342 18.955 1.00 89.69 267 ASN A CA 1
ATOM 2047 C C . ASN A 1 267 ? -24.428 -8.954 20.372 1.00 89.69 267 ASN A C 1
ATOM 2049 O O . ASN A 1 267 ? -23.514 -8.768 21.183 1.00 89.69 267 ASN A O 1
ATOM 2053 N N . ASP A 1 268 ? -25.484 -9.716 20.662 1.00 88.31 268 ASP A N 1
ATOM 2054 C CA . ASP A 1 268 ? -25.675 -10.439 21.925 1.00 88.31 268 ASP A CA 1
ATOM 2055 C C . ASP A 1 268 ? -24.496 -11.350 22.292 1.00 88.31 268 ASP A C 1
ATOM 2057 O O . ASP A 1 268 ? -24.121 -11.442 23.463 1.00 88.31 268 ASP A O 1
ATOM 2061 N N . ALA A 1 269 ? -23.937 -12.057 21.308 1.00 85.88 269 ALA A N 1
ATOM 2062 C CA . ALA A 1 269 ? -22.889 -13.045 21.537 1.00 85.88 269 ALA A CA 1
ATOM 2063 C C . ALA A 1 269 ? -21.603 -12.370 22.028 1.00 85.88 269 ALA A C 1
ATOM 2065 O O . ALA A 1 269 ? -21.040 -12.787 23.043 1.00 85.88 269 ALA A O 1
ATOM 2066 N N . VAL A 1 270 ? -21.201 -11.273 21.382 1.00 84.19 270 VAL A N 1
ATOM 2067 C CA . VAL A 1 270 ? -20.033 -10.479 21.786 1.00 84.19 270 VAL A CA 1
ATOM 2068 C C . VAL A 1 270 ? -20.252 -9.825 23.146 1.00 84.19 270 VAL A C 1
ATOM 2070 O O . VAL A 1 270 ? -19.353 -9.866 23.987 1.00 84.19 270 VAL A O 1
ATOM 2073 N N . LYS A 1 271 ? -21.453 -9.294 23.425 1.00 84.69 271 LYS A N 1
ATOM 2074 C CA . LYS A 1 271 ? -21.759 -8.720 24.747 1.00 84.69 271 LYS A CA 1
ATOM 2075 C C . LYS A 1 271 ? -21.629 -9.762 25.868 1.00 84.69 271 LYS A C 1
ATOM 2077 O O . LYS A 1 271 ? -21.102 -9.448 26.932 1.00 84.69 271 LYS A O 1
ATOM 2082 N N . ARG A 1 272 ? -22.053 -11.011 25.635 1.00 85.94 272 ARG A N 1
ATOM 2083 C CA . ARG A 1 272 ? -21.891 -12.116 26.605 1.00 85.94 272 ARG A CA 1
ATOM 2084 C C . ARG A 1 272 ? -20.434 -12.536 26.780 1.00 85.94 272 ARG A C 1
ATOM 2086 O O . ARG A 1 272 ? -20.043 -12.899 27.885 1.00 85.94 272 ARG A O 1
ATOM 2093 N N . GLN A 1 273 ? -19.649 -12.498 25.705 1.00 83.06 273 GLN A N 1
ATOM 2094 C CA . GLN A 1 273 ? -18.227 -12.830 25.743 1.00 83.06 273 GLN A CA 1
ATOM 2095 C C . GLN A 1 273 ? -17.407 -11.768 26.489 1.00 83.06 273 GLN A C 1
ATOM 2097 O O . GLN A 1 273 ? -16.446 -12.113 27.177 1.00 83.06 273 GLN A O 1
ATOM 2102 N N . TYR A 1 274 ? -17.815 -10.496 26.405 1.00 82.44 274 TYR A N 1
ATOM 2103 C CA . TYR A 1 274 ? -17.130 -9.364 27.035 1.00 82.44 274 TYR A CA 1
ATOM 2104 C C . TYR A 1 274 ? -18.083 -8.505 27.879 1.00 82.44 274 TYR A C 1
ATOM 2106 O O . TYR A 1 274 ? -18.402 -7.375 27.494 1.00 82.44 274 TYR A O 1
ATOM 2114 N N . PRO A 1 275 ? -18.503 -8.989 29.064 1.00 82.56 275 PRO A N 1
ATOM 2115 C CA . PRO A 1 275 ? -19.453 -8.282 29.925 1.00 82.56 275 PRO A CA 1
ATOM 2116 C C . PRO A 1 275 ? -18.993 -6.871 30.314 1.00 82.56 275 PRO A C 1
ATOM 2118 O O . PRO A 1 275 ? -19.810 -5.977 30.502 1.00 82.56 275 PRO A O 1
ATOM 2121 N N . GLN A 1 276 ? -17.680 -6.633 30.382 1.00 80.25 276 GLN A N 1
ATOM 2122 C CA . GLN A 1 276 ? -17.100 -5.321 30.673 1.00 80.25 276 GLN A CA 1
ATOM 2123 C C . GLN A 1 276 ? -17.480 -4.232 29.654 1.00 80.25 276 GLN A C 1
ATOM 2125 O O . GLN A 1 276 ? -17.423 -3.048 29.984 1.00 80.25 276 GLN A O 1
ATOM 2130 N N . LEU A 1 277 ? -17.888 -4.607 28.435 1.00 80.12 277 LEU A N 1
ATOM 2131 C CA . LEU A 1 277 ? -18.373 -3.653 27.436 1.00 80.12 277 LEU A CA 1
ATOM 2132 C C . LEU A 1 277 ? -19.735 -3.060 27.810 1.00 80.12 277 LEU A C 1
ATOM 2134 O O . LEU A 1 277 ? -20.073 -1.998 27.303 1.00 80.12 277 LEU A O 1
ATOM 2138 N N . GLU A 1 278 ? -20.492 -3.677 28.722 1.00 82.81 278 GLU A N 1
ATOM 2139 C CA . GLU A 1 278 ? -21.820 -3.205 29.134 1.00 82.81 278 GLU A CA 1
ATOM 2140 C C . GLU A 1 278 ? -21.801 -1.795 29.740 1.00 82.81 278 GLU A C 1
ATOM 2142 O O . GLU A 1 278 ? -22.741 -1.030 29.538 1.00 82.81 278 GLU A O 1
ATOM 2147 N N . VAL A 1 279 ? -20.704 -1.410 30.403 1.00 83.12 279 VAL A N 1
ATOM 2148 C CA . VAL A 1 279 ? -20.520 -0.051 30.947 1.00 83.12 279 VAL A CA 1
ATOM 2149 C C . VAL A 1 279 ? -20.528 1.004 29.835 1.00 83.12 279 VAL A C 1
ATOM 2151 O O . VAL A 1 279 ? -20.981 2.128 30.035 1.00 83.12 279 VAL A O 1
ATOM 2154 N N . PHE A 1 280 ? -20.034 0.636 28.655 1.00 81.44 280 PHE A N 1
ATOM 2155 C CA . PHE A 1 280 ? -19.861 1.531 27.515 1.00 81.44 280 PHE A CA 1
ATOM 2156 C C . PHE A 1 280 ? -20.948 1.352 26.445 1.00 81.44 280 PHE A C 1
ATOM 2158 O O . PHE A 1 280 ? -21.237 2.285 25.696 1.00 81.44 280 PHE A O 1
ATOM 2165 N N . MET A 1 281 ? -21.547 0.160 26.382 1.00 85.81 281 MET A N 1
ATOM 2166 C CA . MET A 1 281 ? -22.533 -0.284 25.397 1.00 85.81 281 MET A CA 1
ATOM 2167 C C . MET A 1 281 ? -23.698 -0.998 26.120 1.00 85.81 281 MET A C 1
ATOM 2169 O O . MET A 1 281 ? -23.809 -2.228 26.072 1.00 85.81 281 MET A O 1
ATOM 2173 N N . PRO A 1 282 ? -24.559 -0.258 26.847 1.00 80.88 282 PRO A N 1
ATOM 2174 C CA . PRO A 1 282 ? -25.599 -0.868 27.675 1.00 80.88 282 PRO A CA 1
ATOM 2175 C C . PRO A 1 282 ? -26.672 -1.577 26.837 1.00 80.88 282 PRO A C 1
ATOM 2177 O O . PRO A 1 282 ? -27.142 -2.652 27.215 1.00 80.88 282 PRO A O 1
ATOM 2180 N N . ASN A 1 283 ? -27.002 -1.029 25.667 1.00 87.00 283 ASN A N 1
ATOM 2181 C CA . ASN A 1 283 ? -28.049 -1.535 24.786 1.00 87.00 283 ASN A CA 1
ATOM 2182 C C . ASN A 1 283 ? -27.448 -2.275 23.584 1.00 87.00 283 ASN A C 1
ATOM 2184 O O . ASN A 1 283 ? -26.526 -1.785 22.934 1.00 87.00 283 ASN A O 1
ATOM 2188 N N . ILE A 1 284 ? -27.976 -3.462 23.286 1.00 83.62 284 ILE A N 1
ATOM 2189 C CA . ILE A 1 284 ? -27.520 -4.289 22.161 1.00 83.62 284 ILE A CA 1
ATOM 2190 C C . ILE A 1 284 ? -28.114 -3.747 20.862 1.00 83.62 284 ILE A C 1
ATOM 2192 O O . ILE A 1 284 ? -29.274 -3.342 20.833 1.00 83.62 284 ILE A O 1
ATOM 2196 N N . GLY A 1 285 ? -27.319 -3.728 19.791 1.00 81.19 285 GLY A N 1
ATOM 2197 C CA . GLY A 1 285 ? -27.728 -3.186 18.493 1.00 81.19 285 GLY A CA 1
ATOM 2198 C C . GLY A 1 285 ? -27.776 -1.656 18.422 1.00 81.19 285 GLY A C 1
ATOM 2199 O O . GLY A 1 285 ? -27.908 -1.114 17.326 1.00 81.19 285 GLY A O 1
ATOM 2200 N N . GLU A 1 286 ? -27.617 -0.945 19.543 1.00 88.75 286 GLU A N 1
ATOM 2201 C CA . GLU A 1 286 ? -27.480 0.509 19.519 1.00 88.75 286 GLU A CA 1
ATOM 2202 C C . GLU A 1 286 ? -26.037 0.914 19.181 1.00 88.75 286 GLU A C 1
ATOM 2204 O O . GLU A 1 286 ? -25.085 0.405 19.784 1.00 88.75 286 GLU A O 1
ATOM 2209 N N . PRO A 1 287 ? -25.848 1.832 18.217 1.00 91.31 287 PRO A N 1
ATOM 2210 C CA . PRO A 1 287 ? -24.527 2.297 17.844 1.00 91.31 287 PRO A CA 1
ATOM 2211 C C . PRO A 1 287 ? -23.900 3.125 18.963 1.00 91.31 287 PRO A C 1
ATOM 2213 O O . PRO A 1 287 ? -24.459 4.118 19.426 1.00 91.31 287 PRO A O 1
ATOM 2216 N N . VAL A 1 288 ? -22.674 2.772 19.323 1.00 92.25 288 VAL A N 1
ATOM 2217 C CA . VAL A 1 288 ? -21.834 3.531 20.245 1.00 92.25 288 VAL A CA 1
ATOM 2218 C C . VAL A 1 288 ? -20.771 4.278 19.464 1.00 92.25 288 VAL A C 1
ATOM 2220 O O . VAL A 1 288 ? -20.174 3.755 18.523 1.00 92.25 288 VAL A O 1
ATOM 2223 N N . ARG A 1 289 ? -20.533 5.535 19.838 1.00 93.44 289 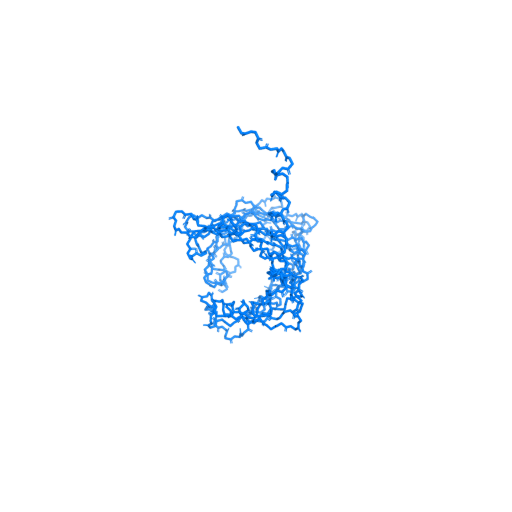ARG A N 1
ATOM 2224 C CA . ARG A 1 289 ? -19.566 6.377 19.141 1.00 93.44 289 ARG A CA 1
ATOM 2225 C C . ARG A 1 289 ? -18.185 6.207 19.755 1.00 93.44 289 ARG A C 1
ATOM 2227 O O . ARG A 1 289 ? -17.937 6.670 20.865 1.00 93.44 289 ARG A O 1
ATOM 2234 N N . LEU A 1 290 ? -17.273 5.622 18.995 1.00 92.62 290 LEU A N 1
ATOM 2235 C CA . LEU A 1 290 ? -15.851 5.568 19.292 1.00 92.62 290 LEU A CA 1
ATOM 2236 C C . LEU A 1 290 ? -15.141 6.711 18.562 1.00 92.62 290 LEU A C 1
ATOM 2238 O O . LEU A 1 290 ? -15.313 6.907 17.363 1.00 92.62 290 LEU A O 1
ATOM 2242 N N . THR A 1 291 ? -14.355 7.502 19.281 1.00 93.25 291 THR A N 1
ATOM 2243 C CA . THR A 1 291 ? -13.538 8.575 18.705 1.00 93.25 291 THR A CA 1
ATOM 2244 C C . THR A 1 291 ? -12.076 8.334 19.053 1.00 93.25 291 THR A C 1
ATOM 2246 O O . THR A 1 291 ? -11.763 8.111 20.219 1.00 93.25 291 THR A O 1
ATOM 2249 N N . VAL A 1 292 ? -11.187 8.381 18.059 1.00 91.69 292 VAL A N 1
ATOM 2250 C CA . VAL A 1 292 ? -9.732 8.279 18.247 1.00 91.69 292 VAL A CA 1
ATOM 2251 C C . VAL A 1 292 ? -9.092 9.576 17.786 1.00 91.69 292 VAL A C 1
ATOM 2253 O O . VAL A 1 292 ? -9.195 9.924 16.613 1.00 91.69 292 VAL A O 1
ATOM 2256 N N . THR A 1 293 ? -8.433 10.297 18.685 1.00 93.94 293 THR A N 1
ATOM 2257 C CA . THR A 1 293 ? -7.732 11.548 18.362 1.00 93.94 293 THR A CA 1
ATOM 2258 C C . THR A 1 293 ? -6.297 11.541 18.878 1.00 93.94 293 THR A C 1
ATOM 2260 O O . THR A 1 293 ? -5.912 10.671 19.651 1.00 93.94 293 THR A O 1
ATOM 2263 N N . GLY A 1 294 ? -5.482 12.509 18.458 1.00 91.38 294 GLY A N 1
ATOM 2264 C CA . GLY A 1 294 ? -4.096 12.647 18.914 1.00 91.38 294 GLY A CA 1
ATOM 2265 C C . GLY A 1 294 ? -3.103 12.085 17.904 1.00 91.38 294 GLY A C 1
ATOM 2266 O O . GLY A 1 294 ? -3.345 12.155 16.699 1.00 91.38 294 GLY A O 1
ATOM 2267 N N . THR A 1 295 ? -1.970 11.571 18.377 1.00 88.38 295 THR A N 1
ATOM 2268 C CA . THR A 1 295 ? -0.958 10.952 17.510 1.00 88.38 295 THR A CA 1
ATOM 2269 C C . THR A 1 295 ? -1.090 9.433 17.533 1.00 88.38 295 THR A C 1
ATOM 2271 O O . THR A 1 295 ? -1.536 8.869 18.529 1.00 88.38 295 THR A O 1
ATOM 2274 N N . LEU A 1 296 ? -0.674 8.732 16.476 1.00 80.12 296 LEU A N 1
ATOM 2275 C CA . LEU A 1 296 ? -0.714 7.260 16.461 1.00 80.12 296 LEU A CA 1
ATOM 2276 C C . LEU A 1 296 ? 0.180 6.629 17.541 1.00 80.12 296 LEU A C 1
ATOM 2278 O O . LEU A 1 296 ? -0.065 5.497 17.950 1.00 80.12 296 LEU A O 1
ATOM 2282 N N . GLY A 1 297 ? 1.211 7.341 18.011 1.00 75.12 297 GLY A N 1
ATOM 2283 C CA . GLY A 1 297 ? 2.041 6.899 19.131 1.00 75.12 297 GLY A CA 1
ATOM 2284 C C . GLY A 1 297 ? 1.380 7.063 20.503 1.00 75.12 297 GLY A C 1
ATOM 2285 O O . GLY A 1 297 ? 1.751 6.351 21.432 1.00 75.12 297 GLY A O 1
ATOM 2286 N N . ARG A 1 298 ? 0.423 7.990 20.643 1.00 83.00 298 ARG A N 1
ATOM 2287 C CA . ARG A 1 298 ? -0.337 8.249 21.879 1.00 83.00 298 ARG A CA 1
ATOM 2288 C C . ARG A 1 298 ? -1.787 8.626 21.547 1.00 83.00 298 ARG A C 1
ATOM 2290 O O . ARG A 1 298 ? -2.163 9.796 21.680 1.00 83.00 298 ARG A O 1
ATOM 2297 N N . PRO A 1 299 ? -2.593 7.667 21.066 1.00 85.12 299 PRO A N 1
ATOM 2298 C CA . PRO A 1 299 ? -3.970 7.943 20.699 1.00 85.12 299 PRO A CA 1
ATOM 2299 C C . PRO A 1 299 ? -4.831 8.116 21.952 1.00 85.12 299 PRO A C 1
ATOM 2301 O O . PRO A 1 299 ? -4.748 7.339 22.900 1.00 85.12 299 PRO A O 1
ATOM 2304 N N . ILE A 1 300 ? -5.708 9.111 21.930 1.00 88.81 300 ILE A N 1
ATOM 2305 C CA . ILE A 1 300 ? -6.773 9.294 22.910 1.00 88.81 300 ILE A CA 1
ATOM 2306 C C . ILE A 1 300 ? -8.009 8.589 22.360 1.00 88.81 300 ILE A C 1
ATOM 2308 O O . ILE A 1 300 ? -8.530 8.977 21.314 1.00 88.81 300 ILE A O 1
ATOM 2312 N N . ILE A 1 301 ? -8.478 7.557 23.062 1.00 88.75 301 ILE A N 1
ATOM 2313 C CA . ILE A 1 301 ? -9.661 6.784 22.672 1.00 88.75 301 ILE A CA 1
ATOM 2314 C C . ILE A 1 301 ? -10.819 7.145 23.601 1.00 88.75 301 ILE A C 1
ATOM 2316 O O . ILE A 1 301 ? -10.739 6.961 24.817 1.00 88.75 301 ILE A O 1
ATOM 2320 N N . LEU A 1 302 ? -11.898 7.650 23.008 1.00 90.56 302 LEU A N 1
ATOM 2321 C CA . LEU A 1 302 ? -13.131 8.035 23.682 1.00 90.56 302 LEU A CA 1
ATOM 2322 C C . LEU A 1 302 ? -14.268 7.111 23.234 1.00 90.56 302 LEU A C 1
ATOM 2324 O O . LEU A 1 302 ? -14.474 6.946 22.033 1.00 90.56 302 LEU A O 1
ATOM 2328 N N . ILE A 1 303 ? -15.059 6.586 24.168 1.00 89.94 303 ILE A N 1
ATOM 2329 C CA . ILE A 1 303 ? -16.370 5.989 23.878 1.00 89.94 303 ILE A CA 1
ATOM 2330 C C . ILE A 1 303 ? -17.454 6.903 24.433 1.00 89.94 303 ILE A C 1
ATOM 2332 O O . ILE A 1 303 ? -17.454 7.227 25.617 1.00 89.94 303 ILE A O 1
ATOM 2336 N N . ASN A 1 304 ? -18.373 7.341 23.569 1.00 89.88 304 ASN A N 1
ATOM 2337 C CA . ASN A 1 304 ? -19.444 8.281 23.907 1.00 89.88 304 ASN A CA 1
ATOM 2338 C C . ASN A 1 304 ? -18.920 9.539 24.632 1.00 89.88 304 ASN A C 1
ATOM 2340 O O . ASN A 1 304 ? -19.579 10.095 25.505 1.00 89.88 304 ASN A O 1
ATOM 2344 N N . GLY A 1 305 ? -17.707 9.981 24.273 1.00 87.75 305 GLY A N 1
ATOM 2345 C CA . GLY A 1 305 ? -17.027 11.129 24.881 1.00 87.75 305 GLY A CA 1
ATOM 2346 C C . GLY A 1 305 ? -16.254 10.831 26.172 1.00 87.75 305 GLY A C 1
ATOM 2347 O O . GLY A 1 305 ? -15.573 11.723 26.670 1.00 87.75 305 GLY A O 1
ATOM 2348 N N . VAL A 1 306 ? -16.302 9.602 26.693 1.00 87.38 306 VAL A N 1
ATOM 2349 C CA . VAL A 1 306 ? -15.583 9.185 27.906 1.00 87.38 306 VAL A CA 1
ATOM 2350 C C . VAL A 1 306 ? -14.255 8.510 27.528 1.00 87.38 306 VAL A C 1
ATOM 2352 O O . VAL A 1 306 ? -14.269 7.559 26.744 1.00 87.38 306 VAL A O 1
ATOM 2355 N N . PRO A 1 307 ? -13.104 8.960 28.057 1.00 84.69 307 PRO A N 1
ATOM 2356 C CA . PRO A 1 307 ? -11.811 8.330 27.794 1.00 84.69 307 PRO A CA 1
ATOM 2357 C C . PRO A 1 307 ? -11.706 6.950 28.450 1.00 84.69 307 PRO A C 1
ATOM 2359 O O . PRO A 1 307 ? -12.028 6.793 29.625 1.00 84.69 307 PRO A O 1
ATOM 2362 N N . ILE A 1 308 ? -11.232 5.957 27.693 1.00 77.50 308 ILE A N 1
ATOM 2363 C CA . ILE A 1 308 ? -11.138 4.551 28.143 1.00 77.50 308 ILE A CA 1
ATOM 2364 C C . ILE A 1 308 ? -9.711 4.192 28.585 1.00 77.50 308 ILE A C 1
ATOM 2366 O O . ILE A 1 308 ? -9.509 3.287 29.387 1.00 77.50 308 ILE A O 1
ATOM 2370 N N . LEU A 1 309 ? -8.711 4.897 28.051 1.00 63.50 309 LEU A N 1
ATOM 2371 C CA . LEU A 1 309 ? -7.296 4.653 28.311 1.00 63.50 309 LEU A CA 1
ATOM 2372 C C . LEU A 1 309 ? -6.599 5.994 28.554 1.00 63.50 309 LEU A C 1
ATOM 2374 O O . LEU A 1 309 ? -6.450 6.801 27.638 1.00 63.50 309 LEU A O 1
ATOM 2378 N N . ALA A 1 310 ? -6.185 6.228 29.798 1.00 41.22 310 ALA A N 1
ATOM 2379 C CA . ALA A 1 310 ? -5.106 7.154 30.109 1.00 41.22 310 ALA A CA 1
ATOM 2380 C C . ALA A 1 310 ? -3.816 6.323 30.103 1.00 41.22 310 ALA A C 1
ATOM 2382 O O . ALA A 1 310 ? -3.543 5.615 31.070 1.00 41.22 310 ALA A O 1
ATOM 2383 N N . SER A 1 311 ? -3.094 6.324 28.981 1.00 42.41 311 SER A N 1
ATOM 2384 C CA . SER A 1 311 ? -1.703 5.856 28.942 1.00 42.41 311 SER A CA 1
ATOM 2385 C C . SER A 1 311 ? -0.778 6.935 29.486 1.00 42.41 311 SER A C 1
ATOM 2387 O O . SER A 1 311 ? -0.889 8.069 28.959 1.00 42.41 311 SER A O 1
#

Solvent-accessible surface area (backbone atoms only — not comparable to full-atom values): 15882 Å² total; per-residue (Å²): 136,81,78,55,71,70,58,57,52,51,52,51,51,51,51,53,49,50,52,51,51,50,50,50,51,50,64,74,67,49,60,41,71,60,54,51,53,49,50,52,51,48,41,26,73,73,56,23,37,45,75,49,71,75,42,83,45,74,86,47,88,48,31,42,34,30,44,52,28,38,38,35,38,38,46,92,60,25,98,53,37,90,58,98,60,96,62,70,42,64,45,68,26,59,32,42,35,41,35,51,48,68,69,47,46,79,74,62,27,47,38,37,37,39,41,34,32,40,42,86,12,44,36,38,33,37,41,37,40,36,75,51,98,91,37,46,34,38,35,37,41,37,40,31,42,56,26,29,35,44,49,43,36,64,58,74,54,66,81,54,88,86,54,62,66,53,34,41,34,36,32,32,39,37,38,40,39,36,30,63,58,91,49,70,76,68,39,33,40,43,38,37,41,40,35,37,60,28,34,44,28,44,72,97,50,76,71,43,53,28,46,35,35,39,34,50,31,38,38,45,98,88,52,34,33,35,28,79,55,32,36,37,32,25,48,92,67,29,28,41,34,44,25,33,34,40,34,37,82,47,67,38,71,47,68,11,35,38,43,36,45,31,38,36,29,41,33,70,68,43,47,69,76,40,59,79,48,41,87,77,48,78,55,75,68,49,72,36,44,39,34,37,34,50,22,65,65,60,58,45,40,21,52,76,81,43,74,78,56,92,128

Radius of gyration: 25.57 Å; Cα contacts (8 Å, |Δi|>4): 686; chains: 1; bounding box: 55×37×94 Å